Protein AF-0000000084339276 (afdb_homodimer)

Secondary structure (DSSP, 8-state):
-HHHHHHHHHHHHHHHHHHHHHHHIIIIIHHHHTTS-HHHHHHHHHHHHHHTTSHHHHHHHHHHHHHHHHHHHH-TT-HHHHHHHHIIIIIIIHHIIIIIHHHHHHHHH--S-HHHHHHHHHHHHHHHHHHHHHHHHHHHHHHHHH-/-HHHHHHHHHHHHHHHHHHHHHHHIIIIIHHHHTTS-HHHHHHHHHHHHHHTTSHHHHHHHHHHHHHHHHHHHH-TT-HHHHHHHHIIIIIIIHHIIIIIHHHHHHHHH--S-HHHHHHHHHHHHHHHHHHHHHHHHHHHHHHHHH-

Radius of gyration: 19.2 Å; Cα contacts (8 Å, |Δi|>4): 483; chains: 2; bounding box: 38×55×39 Å

Organism: Pseudonocardia thermophila (NCBI:txid1848)

Nearest PDB structures (foldseek):
  3sxy-assembly1_B  TM=2.897E-01  e=6.601E+00  Thermotoga maritima
  3sxz-assembly1_B  TM=2.690E-01  e=8.431E+00  Thermotoga maritima
  3sxy-assembly1_B  TM=2.896E-01  e=6.601E+00  Thermotoga maritima
  3sxz-assembly1_B  TM=2.690E-01  e=8.431E+00  Thermotoga maritima

Structure (mmCIF, N/CA/C/O backbone):
data_AF-0000000084339276-model_v1
#
loop_
_entity.id
_entity.type
_entity.pdbx_description
1 polymer 'Uncharacterized membrane protein'
#
loop_
_atom_site.group_PDB
_atom_site.id
_atom_site.type_symbol
_atom_site.label_atom_id
_atom_site.label_alt_id
_atom_site.label_comp_id
_atom_site.label_asym_id
_atom_site.label_entity_id
_atom_site.label_seq_id
_atom_site.pdbx_PDB_ins_code
_atom_site.Cartn_x
_atom_site.Cartn_y
_atom_site.Cartn_z
_atom_site.occupancy
_atom_site.B_iso_or_equiv
_atom_site.auth_seq_id
_atom_site.auth_comp_id
_atom_site.auth_asym_id
_atom_site.auth_atom_id
_atom_site.pdbx_PDB_model_num
ATOM 1 N N . MET A 1 1 ? -11.719 -23.922 -14.695 1 72.19 1 MET A N 1
ATOM 2 C CA . MET A 1 1 ? -10.375 -23.938 -14.125 1 72.19 1 MET A CA 1
ATOM 3 C C . MET A 1 1 ? -9.531 -22.812 -14.703 1 72.19 1 MET A C 1
ATOM 5 O O . MET A 1 1 ? -9.016 -21.969 -13.961 1 72.19 1 MET A O 1
ATOM 9 N N . VAL A 1 2 ? -9.609 -22.641 -15.977 1 82.38 2 VAL A N 1
ATOM 10 C CA . VAL A 1 2 ? -8.75 -21.672 -16.625 1 82.38 2 VAL A CA 1
ATOM 11 C C . VAL A 1 2 ? -9.234 -20.266 -16.312 1 82.38 2 VAL A C 1
ATOM 13 O O . VAL A 1 2 ? -8.445 -19.375 -15.977 1 82.38 2 VAL A O 1
ATOM 16 N N . LEU A 1 3 ? -10.555 -20.094 -16.328 1 89.38 3 LEU A N 1
ATOM 17 C CA . LEU A 1 3 ? -11.125 -18.781 -16.078 1 89.38 3 LEU A CA 1
ATOM 18 C C . LEU A 1 3 ? -10.883 -18.359 -14.633 1 89.38 3 LEU A C 1
ATOM 20 O O . LEU A 1 3 ? -10.57 -17.188 -14.367 1 89.38 3 LEU A O 1
ATOM 24 N N . ALA A 1 4 ? -10.945 -19.25 -13.805 1 89.75 4 ALA A N 1
ATOM 25 C CA . ALA A 1 4 ? -10.703 -18.953 -12.398 1 89.75 4 ALA A CA 1
ATOM 26 C C . ALA A 1 4 ? -9.266 -18.484 -12.172 1 89.75 4 ALA A C 1
ATOM 28 O O . ALA A 1 4 ? -9.016 -17.578 -11.383 1 89.75 4 ALA A O 1
ATOM 29 N N . SER A 1 5 ? -8.438 -19.125 -12.883 1 89.12 5 SER A N 1
ATOM 30 C CA . SER A 1 5 ? -7.035 -18.75 -12.766 1 89.12 5 SER A CA 1
ATOM 31 C C . SER A 1 5 ? -6.789 -17.344 -13.312 1 89.12 5 SER A C 1
ATOM 33 O O . SER A 1 5 ? -6.023 -16.562 -12.734 1 89.12 5 SER A O 1
ATOM 35 N N . LEU A 1 6 ? -7.477 -17.016 -14.367 1 94.12 6 LEU A N 1
ATOM 36 C CA . LEU A 1 6 ? -7.352 -15.695 -14.977 1 94.12 6 LEU A CA 1
ATOM 37 C C . LEU A 1 6 ? -7.879 -14.609 -14.047 1 94.12 6 LEU A C 1
ATOM 39 O O . LEU A 1 6 ? -7.324 -13.508 -13.984 1 94.12 6 LEU A O 1
ATOM 43 N N . LEU A 1 7 ? -8.883 -14.953 -13.352 1 97.69 7 LEU A N 1
ATOM 44 C CA . LEU A 1 7 ? -9.477 -13.992 -12.422 1 97.69 7 LEU A CA 1
ATOM 45 C C . LEU A 1 7 ? -8.688 -13.93 -11.125 1 97.69 7 LEU A C 1
ATOM 47 O O . LEU A 1 7 ? -8.648 -12.891 -10.461 1 97.69 7 LEU A O 1
ATOM 51 N N . ALA A 1 8 ? -8.008 -15.055 -10.805 1 98.19 8 ALA A N 1
ATOM 52 C CA . ALA A 1 8 ? -7.285 -15.133 -9.539 1 98.19 8 ALA A CA 1
ATOM 53 C C . ALA A 1 8 ? -6.07 -14.211 -9.547 1 98.19 8 ALA A C 1
ATOM 55 O O . ALA A 1 8 ? -5.676 -13.688 -8.5 1 98.19 8 ALA A O 1
ATOM 56 N N . LEU A 1 9 ? -5.551 -14 -10.711 1 98.44 9 LEU A N 1
ATOM 57 C CA . LEU A 1 9 ? -4.363 -13.164 -10.805 1 98.44 9 LEU A CA 1
ATOM 58 C C . LEU A 1 9 ? -4.672 -11.734 -10.375 1 98.44 9 LEU A C 1
ATOM 60 O O . LEU A 1 9 ? -4.074 -11.219 -9.43 1 98.44 9 LEU A O 1
ATOM 64 N N . PRO A 1 10 ? -5.668 -11.031 -10.961 1 98.69 10 PRO A N 1
ATOM 65 C CA . PRO A 1 10 ? -5.949 -9.672 -10.492 1 98.69 10 PRO A CA 1
ATOM 66 C C . PRO A 1 10 ? -6.52 -9.641 -9.078 1 98.69 10 PRO A C 1
ATOM 68 O O . PRO A 1 10 ? -6.301 -8.68 -8.344 1 98.69 10 PRO A O 1
ATOM 71 N N . ALA A 1 11 ? -7.195 -10.656 -8.656 1 98.88 11 ALA A N 1
ATOM 72 C CA . ALA A 1 11 ? -7.672 -10.727 -7.277 1 98.88 11 ALA A CA 1
ATOM 73 C C . ALA A 1 11 ? -6.508 -10.789 -6.297 1 98.88 11 ALA A C 1
ATOM 75 O O . ALA A 1 11 ? -6.531 -10.133 -5.25 1 98.88 11 ALA A O 1
ATOM 76 N N . ALA A 1 12 ? -5.5 -11.602 -6.633 1 98.88 12 ALA A N 1
ATOM 77 C CA . ALA A 1 12 ? -4.316 -11.75 -5.793 1 98.88 12 ALA A CA 1
ATOM 78 C C . ALA A 1 12 ? -3.529 -10.445 -5.715 1 98.88 12 ALA A C 1
ATOM 80 O O . ALA A 1 12 ? -3.26 -9.945 -4.621 1 98.88 12 ALA A O 1
ATOM 81 N N . VAL A 1 13 ? -3.252 -9.867 -6.855 1 98.88 13 VAL A N 1
ATOM 82 C CA . VAL A 1 13 ? -2.438 -8.656 -6.918 1 98.88 13 VAL A CA 1
ATOM 83 C C . VAL A 1 13 ? -3.199 -7.488 -6.297 1 98.88 13 VAL A C 1
ATOM 85 O O . VAL A 1 13 ? -2.646 -6.738 -5.492 1 98.88 13 VAL A O 1
ATOM 88 N N . GLY A 1 14 ? -4.445 -7.402 -6.66 1 98.88 14 GLY A N 1
ATOM 89 C CA . GLY A 1 14 ? -5.262 -6.336 -6.102 1 98.88 14 GLY A CA 1
ATOM 90 C C . GLY A 1 14 ? -5.383 -6.41 -4.59 1 98.88 14 GLY A C 1
ATOM 91 O O . GLY A 1 14 ? -5.285 -5.387 -3.904 1 98.88 14 GLY A O 1
ATOM 92 N N . SER A 1 15 ? -5.602 -7.609 -4.07 1 98.94 15 SER A N 1
ATOM 93 C CA . SER A 1 15 ? -5.723 -7.777 -2.625 1 98.94 15 SER A CA 1
ATOM 94 C C . SER A 1 15 ? -4.441 -7.359 -1.913 1 98.94 15 SER A C 1
ATOM 96 O O . SER A 1 15 ? -4.488 -6.707 -0.867 1 98.94 15 SER A O 1
ATOM 98 N N . ALA A 1 16 ? -3.309 -7.734 -2.432 1 98.94 16 ALA A N 1
ATOM 99 C CA . ALA A 1 16 ? -2.031 -7.387 -1.815 1 98.94 16 ALA A CA 1
ATOM 100 C C . ALA A 1 16 ? -1.761 -5.891 -1.922 1 98.94 16 ALA A C 1
ATOM 102 O O . ALA A 1 16 ? -1.22 -5.285 -0.995 1 98.94 16 ALA A O 1
ATOM 103 N N . VAL A 1 17 ? -2.117 -5.289 -3.062 1 98.88 17 VAL A N 1
ATOM 104 C CA . VAL A 1 17 ? -1.97 -3.85 -3.242 1 98.88 17 VAL A CA 1
ATOM 105 C C . VAL A 1 17 ? -2.805 -3.109 -2.201 1 98.88 17 VAL A C 1
ATOM 107 O O . VAL A 1 17 ? -2.303 -2.221 -1.51 1 98.88 17 VAL A O 1
ATOM 110 N N . VAL A 1 18 ? -4.031 -3.508 -2.045 1 98.88 18 VAL A N 1
ATOM 111 C CA . VAL A 1 18 ? -4.91 -2.9 -1.05 1 98.88 18 VAL A CA 1
ATOM 112 C C . VAL A 1 18 ? -4.336 -3.121 0.349 1 98.88 18 VAL A C 1
ATOM 114 O O . VAL A 1 18 ? -4.355 -2.213 1.185 1 98.88 18 VAL A O 1
ATOM 117 N N . GLY A 1 19 ? -3.855 -4.316 0.561 1 98.88 19 GLY A N 1
ATOM 118 C CA . GLY A 1 19 ? -3.193 -4.594 1.826 1 98.88 19 GLY A CA 1
ATOM 119 C C . GLY A 1 19 ? -2.033 -3.66 2.111 1 98.88 19 GLY A C 1
ATOM 120 O O . GLY A 1 19 ? -1.843 -3.23 3.25 1 98.88 19 GLY A O 1
ATOM 121 N N . GLY A 1 20 ? -1.249 -3.371 1.119 1 98.75 20 GLY A N 1
ATOM 122 C CA . GLY A 1 20 ? -0.147 -2.434 1.26 1 98.75 20 GLY A CA 1
ATOM 123 C C . GLY A 1 20 ? -0.6 -1.028 1.611 1 98.75 20 GLY A C 1
ATOM 124 O O . GLY A 1 20 ? 0.03 -0.354 2.428 1 98.75 20 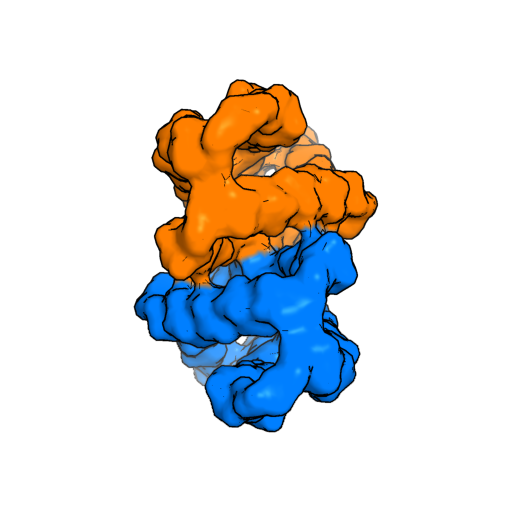GLY A O 1
ATOM 125 N N . VAL A 1 21 ? -1.639 -0.619 0.941 1 98.62 21 VAL A N 1
ATOM 126 C CA . VAL A 1 21 ? -2.207 0.691 1.242 1 98.62 21 VAL A CA 1
ATOM 127 C C . VAL A 1 21 ? -2.572 0.768 2.723 1 98.62 21 VAL A C 1
ATOM 129 O O . VAL A 1 21 ? -2.203 1.724 3.41 1 98.62 21 VAL A O 1
ATOM 132 N N . PHE A 1 22 ? -3.248 -0.244 3.232 1 98.81 22 PHE A N 1
ATOM 133 C CA . PHE A 1 22 ? -3.691 -0.216 4.621 1 98.81 22 PHE A CA 1
ATOM 134 C C . PHE A 1 22 ? -2.516 -0.418 5.57 1 98.81 22 PHE A C 1
ATOM 136 O O . PHE A 1 22 ? -2.486 0.151 6.664 1 98.81 22 PHE A O 1
ATOM 143 N N . LEU A 1 23 ? -1.576 -1.162 5.156 1 98.5 23 LEU A N 1
ATOM 144 C CA . LEU A 1 23 ? -0.411 -1.414 6 1 98.5 23 LEU A CA 1
ATOM 145 C C . LEU A 1 23 ? 0.356 -0.124 6.266 1 98.5 23 LEU A C 1
ATOM 147 O O . LEU A 1 23 ? 0.793 0.122 7.391 1 98.5 23 LEU A O 1
ATOM 151 N N . VAL A 1 24 ? 0.514 0.687 5.234 1 98.44 24 VAL A N 1
ATOM 152 C CA . VAL A 1 24 ? 1.325 1.884 5.426 1 98.44 24 VAL A CA 1
ATOM 153 C C . VAL A 1 24 ? 0.59 2.867 6.332 1 98.44 24 VAL A C 1
ATOM 155 O O . VAL A 1 24 ? 1.219 3.615 7.086 1 98.44 24 VAL A O 1
ATOM 158 N N . PHE A 1 25 ? -0.752 2.877 6.301 1 98.62 25 PHE A N 1
ATOM 159 C CA . PHE A 1 25 ? -1.483 3.684 7.27 1 98.62 25 PHE A CA 1
ATOM 160 C C . PHE A 1 25 ? -1.212 3.203 8.688 1 98.62 25 PHE A C 1
ATOM 162 O O . PHE A 1 25 ? -0.948 4.012 9.586 1 98.62 25 PHE A O 1
ATOM 169 N N . SER A 1 26 ? -1.213 1.94 8.906 1 98 26 SER A N 1
ATOM 170 C CA . SER A 1 26 ? -1.047 1.371 10.242 1 98 26 SER A CA 1
ATOM 171 C C . SER A 1 26 ? 0.375 1.57 10.758 1 98 26 SER A C 1
ATOM 173 O O . SER A 1 26 ? 0.583 1.823 11.945 1 98 26 SER A O 1
ATOM 175 N N . THR A 1 27 ? 1.334 1.488 9.844 1 96.81 27 THR A N 1
ATOM 176 C CA . THR A 1 27 ? 2.709 1.4 10.32 1 96.81 27 THR A CA 1
ATOM 177 C C . THR A 1 27 ? 3.396 2.762 10.242 1 96.81 27 THR A C 1
ATOM 179 O O . THR A 1 27 ? 4.379 3.008 10.953 1 96.81 27 THR A O 1
ATOM 182 N N . THR A 1 28 ? 2.879 3.635 9.375 1 98.31 28 THR A N 1
ATOM 183 C CA . THR A 1 28 ? 3.668 4.832 9.102 1 98.31 28 THR A CA 1
ATOM 184 C C . THR A 1 28 ? 2.809 6.086 9.227 1 98.31 28 THR A C 1
ATOM 186 O O . THR A 1 28 ? 3.1 6.965 10.047 1 98.31 28 THR A O 1
ATOM 189 N N . ILE A 1 29 ? 1.68 6.164 8.461 1 98.62 29 ILE A N 1
ATOM 190 C CA . ILE A 1 29 ? 0.926 7.406 8.32 1 98.62 29 ILE A CA 1
ATOM 191 C C . ILE A 1 29 ? 0.349 7.816 9.672 1 98.62 29 ILE A C 1
ATOM 193 O O . ILE A 1 29 ? 0.523 8.953 10.109 1 98.62 29 ILE A O 1
ATOM 197 N N . MET A 1 30 ? -0.292 6.867 10.375 1 98.5 30 MET A N 1
ATOM 198 C CA . MET A 1 30 ? -0.924 7.199 11.641 1 98.5 30 MET A CA 1
ATOM 199 C C . MET A 1 30 ? 0.122 7.559 12.695 1 98.5 30 MET A C 1
ATOM 201 O O . MET A 1 30 ? -0.082 8.477 13.492 1 98.5 30 MET A O 1
ATOM 205 N N . ALA A 1 31 ? 1.219 6.805 12.688 1 97.88 31 ALA A N 1
ATOM 206 C CA . ALA A 1 31 ? 2.297 7.109 13.625 1 97.88 31 ALA A CA 1
ATOM 207 C C . ALA A 1 31 ? 2.902 8.484 13.344 1 97.88 31 ALA A C 1
ATOM 209 O O . ALA A 1 31 ? 3.246 9.219 14.266 1 97.88 31 ALA A O 1
ATOM 210 N N . ALA A 1 32 ? 3.064 8.844 12.07 1 98.38 32 ALA A N 1
ATOM 211 C CA . ALA A 1 32 ? 3.604 10.141 11.695 1 98.38 32 ALA A CA 1
ATOM 212 C C . ALA A 1 32 ? 2.652 11.266 12.086 1 98.38 32 ALA A C 1
ATOM 214 O O . ALA A 1 32 ? 3.086 12.312 12.586 1 98.38 32 ALA A O 1
ATOM 215 N N . LEU A 1 33 ? 1.36 11.07 11.898 1 98.44 33 LEU A N 1
ATOM 216 C CA . LEU A 1 33 ? 0.375 12.086 12.258 1 98.44 33 LEU A CA 1
ATOM 217 C C . LEU A 1 33 ? 0.296 12.258 13.766 1 98.44 33 LEU A C 1
ATOM 219 O O . LEU A 1 33 ? 0.06 13.367 14.258 1 98.44 33 LEU A O 1
ATOM 223 N N . ASP A 1 34 ? 0.579 11.188 14.516 1 97.38 34 ASP A N 1
ATOM 224 C CA . ASP A 1 34 ? 0.59 11.242 15.969 1 97.38 34 ASP A CA 1
ATOM 225 C C . ASP A 1 34 ? 1.701 12.164 16.484 1 97.38 34 ASP A C 1
ATOM 227 O O . ASP A 1 34 ? 1.68 12.594 17.641 1 97.38 34 ASP A O 1
ATOM 231 N N . ARG A 1 35 ? 2.627 12.43 15.641 1 97.5 35 ARG A N 1
ATOM 232 C CA . ARG A 1 35 ? 3.771 13.242 16.047 1 97.5 35 ARG A CA 1
ATOM 233 C C . ARG A 1 35 ? 3.578 14.695 15.641 1 97.5 35 ARG A C 1
ATOM 235 O O . ARG A 1 35 ? 4.473 15.523 15.828 1 97.5 35 ARG A O 1
ATOM 242 N N . GLN A 1 36 ? 2.418 14.945 15.07 1 97.81 36 GLN A N 1
ATOM 243 C CA . GLN A 1 36 ? 2.012 16.312 14.75 1 97.81 36 GLN A CA 1
ATOM 244 C C . GLN A 1 36 ? 1.058 16.859 15.812 1 97.81 36 GLN A C 1
ATOM 246 O O . GLN A 1 36 ? 0.429 16.094 16.547 1 97.81 36 GLN A O 1
ATOM 251 N N . PRO A 1 37 ? 1.007 18.234 15.938 1 97.12 37 PRO A N 1
ATOM 252 C CA . PRO A 1 37 ? -0.121 18.75 16.719 1 97.12 37 PRO A CA 1
ATOM 253 C C . PRO A 1 37 ? -1.463 18.188 16.266 1 97.12 37 PRO A C 1
ATOM 255 O O . PRO A 1 37 ? -1.692 18.016 15.062 1 97.12 37 PRO A O 1
ATOM 258 N N . ALA A 1 38 ? -2.322 17.922 17.203 1 97 38 ALA A N 1
ATOM 259 C CA . ALA A 1 38 ? -3.566 17.203 16.938 1 97 38 ALA A CA 1
ATOM 260 C C . ALA A 1 38 ? -4.395 17.922 15.875 1 97 38 ALA A C 1
ATOM 262 O O . ALA A 1 38 ? -5.016 17.281 15.031 1 97 38 ALA A O 1
ATOM 263 N N . GLU A 1 39 ? -4.391 19.203 15.961 1 96.12 39 GLU A N 1
ATOM 264 C CA . GLU A 1 39 ? -5.152 19.984 14.992 1 96.12 39 GLU A CA 1
ATOM 265 C C . GLU A 1 39 ? -4.641 19.766 13.57 1 96.12 39 GLU A C 1
ATOM 267 O O . GLU A 1 39 ? -5.43 19.703 12.625 1 96.12 39 GLU A O 1
ATOM 272 N N . HIS A 1 40 ? -3.381 19.609 13.469 1 96.5 40 HIS A N 1
ATOM 273 C CA . HIS A 1 40 ? -2.77 19.391 12.164 1 96.5 40 HIS A CA 1
ATOM 274 C C . HIS A 1 40 ? -3.008 17.953 11.688 1 96.5 40 HIS A C 1
ATOM 276 O O . HIS A 1 40 ? -3.299 17.734 10.508 1 96.5 40 HIS A O 1
ATOM 282 N N . ALA A 1 41 ? -2.904 17.062 12.609 1 98.06 41 ALA A N 1
ATOM 283 C CA . ALA A 1 41 ? -3.176 15.664 12.281 1 98.06 41 ALA A CA 1
ATOM 284 C C . ALA A 1 41 ? -4.594 15.492 11.742 1 98.06 41 ALA A C 1
ATOM 286 O O . ALA A 1 41 ? -4.805 14.812 10.734 1 98.06 41 ALA A O 1
ATOM 287 N N . VAL A 1 42 ? -5.512 16.109 12.398 1 98.06 42 VAL A N 1
ATOM 288 C CA . VAL A 1 42 ? -6.914 16.031 12.008 1 98.06 42 VAL A CA 1
ATOM 289 C C . VAL A 1 42 ? -7.105 16.656 10.633 1 98.06 42 VAL A C 1
ATOM 291 O O . VAL A 1 42 ? -7.789 16.094 9.773 1 98.06 42 VAL A O 1
ATOM 294 N N . ALA A 1 43 ? -6.48 17.781 10.406 1 97.38 43 ALA A N 1
ATOM 295 C CA . ALA A 1 43 ? -6.621 18.469 9.125 1 97.38 43 ALA A CA 1
ATOM 296 C C . ALA A 1 43 ? -6.086 17.625 7.98 1 97.38 43 ALA A C 1
ATOM 298 O O . ALA A 1 43 ? -6.73 17.5 6.938 1 97.38 43 ALA A O 1
ATOM 299 N N . VAL A 1 44 ? -4.957 17.047 8.188 1 98.19 44 VAL A N 1
ATOM 300 C CA . VAL A 1 44 ? -4.34 16.219 7.16 1 98.19 44 VAL A CA 1
ATOM 301 C C . VAL A 1 44 ? -5.191 14.969 6.922 1 98.19 44 VAL A C 1
ATOM 303 O O . VAL A 1 44 ? -5.469 14.602 5.777 1 98.19 44 VAL A O 1
ATOM 306 N N . MET A 1 45 ? -5.637 14.359 8.016 1 98.5 45 MET A N 1
ATOM 307 C CA . MET A 1 45 ? -6.41 13.133 7.879 1 98.5 45 MET A CA 1
ATOM 308 C C . MET A 1 45 ? -7.746 13.398 7.191 1 98.5 45 MET A C 1
ATOM 310 O O . MET A 1 45 ? -8.211 12.594 6.383 1 98.5 45 MET A O 1
ATOM 314 N N . ARG A 1 46 ? -8.391 14.5 7.492 1 98.31 46 ARG A N 1
ATOM 315 C CA . ARG A 1 46 ? -9.617 14.875 6.793 1 98.31 46 ARG A CA 1
ATOM 316 C C . ARG A 1 46 ? -9.375 15 5.293 1 98.31 46 ARG A C 1
ATOM 318 O O . ARG A 1 46 ? -10.18 14.531 4.484 1 98.31 46 ARG A O 1
ATOM 325 N N . THR A 1 47 ? -8.297 15.594 4.965 1 98.38 47 THR A N 1
ATOM 326 C CA . THR A 1 47 ? -7.953 15.766 3.557 1 98.38 47 THR A CA 1
ATOM 327 C C . THR A 1 47 ? -7.66 14.414 2.902 1 98.38 47 THR A C 1
ATOM 329 O O . THR A 1 47 ? -8.117 14.148 1.788 1 98.38 47 THR A O 1
ATOM 332 N N . ILE A 1 48 ? -6.895 13.562 3.58 1 98.56 48 ILE A N 1
ATOM 333 C CA . ILE A 1 48 ? -6.586 12.234 3.074 1 98.56 48 ILE A CA 1
ATOM 334 C C . ILE A 1 48 ? -7.883 11.469 2.811 1 98.56 48 ILE A C 1
ATOM 336 O O . ILE A 1 48 ? -8.039 10.844 1.76 1 98.56 48 ILE A O 1
ATOM 340 N N . ASN A 1 49 ? -8.82 11.555 3.758 1 98.12 49 ASN A N 1
ATOM 341 C CA . ASN A 1 49 ? -10.078 10.828 3.666 1 98.12 49 ASN A CA 1
ATOM 342 C C . ASN A 1 49 ? -10.906 11.281 2.467 1 98.12 49 ASN A C 1
ATOM 344 O O . ASN A 1 49 ? -11.664 10.5 1.896 1 98.12 49 ASN A O 1
ATOM 348 N N . ARG A 1 50 ? -10.727 12.453 2.043 1 96.62 50 ARG A N 1
ATOM 349 C CA . ARG A 1 50 ? -11.445 12.977 0.885 1 96.62 50 ARG A CA 1
ATOM 350 C C . ARG A 1 50 ? -10.742 12.602 -0.414 1 96.62 50 ARG A C 1
ATOM 352 O O . ARG A 1 50 ? -11.391 12.195 -1.383 1 96.62 50 ARG A O 1
ATOM 359 N N . VAL A 1 51 ? -9.477 12.664 -0.452 1 97.56 51 VAL A N 1
ATOM 360 C CA . VAL A 1 51 ? -8.688 12.461 -1.662 1 97.56 51 VAL A CA 1
ATOM 361 C C . VAL A 1 51 ? -8.688 10.977 -2.029 1 97.56 51 VAL A C 1
ATOM 363 O O . VAL A 1 51 ? -8.695 10.625 -3.211 1 97.56 51 VAL A O 1
ATOM 366 N N . ILE A 1 52 ? -8.711 10.156 -1.018 1 97.19 52 ILE A N 1
ATOM 367 C CA . ILE A 1 52 ? -8.539 8.727 -1.25 1 97.19 52 ILE A CA 1
ATOM 368 C C . ILE A 1 52 ? -9.758 8.164 -1.972 1 97.19 52 ILE A C 1
ATOM 370 O O . ILE A 1 52 ? -9.703 7.07 -2.537 1 97.19 52 ILE A O 1
ATOM 374 N N . LEU A 1 53 ? -10.906 8.867 -2.029 1 93.88 53 LEU A N 1
ATOM 375 C CA . LEU A 1 53 ? -12.125 8.43 -2.705 1 93.88 53 LEU A CA 1
ATOM 376 C C . LEU A 1 53 ? -12.023 8.664 -4.207 1 93.88 53 LEU A C 1
ATOM 378 O O . LEU A 1 53 ? -12.992 8.461 -4.941 1 93.88 53 LEU A O 1
ATOM 382 N N . ALA A 1 54 ? -10.867 8.922 -4.695 1 91.56 54 ALA A N 1
ATOM 383 C CA . ALA A 1 54 ? -10.617 9.078 -6.125 1 91.56 54 ALA A CA 1
ATOM 384 C C . ALA A 1 54 ? -10.68 7.73 -6.84 1 91.56 54 ALA A C 1
ATOM 386 O O . ALA A 1 54 ? -10.602 6.676 -6.203 1 91.56 54 ALA A O 1
ATOM 387 N N . PRO A 1 55 ? -10.859 7.695 -8.078 1 92.31 55 PRO A N 1
ATOM 388 C CA . PRO A 1 55 ? -11.195 6.496 -8.852 1 92.31 55 PRO A CA 1
ATOM 389 C C . PRO A 1 55 ? -10.117 5.422 -8.773 1 92.31 55 PRO A C 1
ATOM 391 O O . PRO A 1 55 ? -10.422 4.227 -8.836 1 92.31 55 PRO A O 1
ATOM 394 N N . VAL A 1 56 ? -8.852 5.855 -8.648 1 90.94 56 VAL A N 1
ATOM 395 C CA . VAL A 1 56 ? -7.789 4.855 -8.688 1 90.94 56 VAL A CA 1
ATOM 396 C C . VAL A 1 56 ? -7.922 3.916 -7.492 1 90.94 56 VAL A C 1
ATOM 398 O O . VAL A 1 56 ? -8.047 2.701 -7.66 1 90.94 56 VAL A O 1
ATOM 401 N N . PHE A 1 57 ? -7.992 4.5 -6.348 1 92.44 57 PHE A N 1
ATOM 402 C CA . PHE A 1 57 ? -8.102 3.652 -5.168 1 92.44 57 PHE A CA 1
ATOM 403 C C . PHE A 1 57 ? -9.453 2.936 -5.141 1 92.44 57 PHE A C 1
ATOM 405 O O . PHE A 1 57 ? -9.516 1.731 -4.883 1 92.44 57 PHE A O 1
ATOM 412 N N . LEU A 1 58 ? -10.5 3.691 -5.375 1 94.62 58 LEU A N 1
ATOM 413 C CA . LEU A 1 58 ? -11.836 3.1 -5.34 1 94.62 58 LEU A CA 1
ATOM 414 C C . LEU A 1 58 ? -11.953 1.962 -6.352 1 94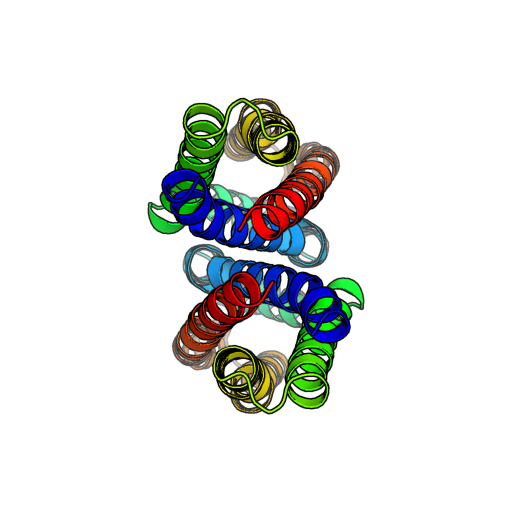.62 58 LEU A C 1
ATOM 416 O O . LEU A 1 58 ? -12.578 0.936 -6.066 1 94.62 58 LEU A O 1
ATOM 420 N N . GLY A 1 59 ? -11.359 2.102 -7.496 1 97.31 59 GLY A N 1
ATOM 421 C CA . GLY A 1 59 ? -11.359 1.059 -8.508 1 97.31 59 GLY A CA 1
ATOM 422 C C . GLY A 1 59 ? -10.625 -0.197 -8.07 1 97.31 59 GLY A C 1
ATOM 423 O O . GLY A 1 59 ? -11.133 -1.308 -8.234 1 97.31 59 GLY A O 1
ATOM 424 N N . VAL A 1 60 ? -9.438 -0.003 -7.559 1 97.69 60 VAL A N 1
ATOM 425 C CA . VAL A 1 60 ? -8.656 -1.15 -7.102 1 97.69 60 VAL A CA 1
ATOM 426 C C . VAL A 1 60 ? -9.375 -1.831 -5.938 1 97.69 60 VAL A C 1
ATOM 428 O O . VAL A 1 60 ? -9.484 -3.059 -5.898 1 97.69 60 VAL A O 1
ATOM 431 N N . PHE A 1 61 ? -9.914 -1.005 -5.051 1 98.56 61 PHE A N 1
ATOM 432 C CA . PHE A 1 61 ? -10.555 -1.493 -3.836 1 98.56 61 PHE A CA 1
ATOM 433 C C . PHE A 1 61 ? -11.828 -2.26 -4.168 1 98.56 61 PHE A C 1
ATOM 435 O O . PHE A 1 61 ? -11.977 -3.422 -3.787 1 98.56 61 PHE A O 1
ATOM 442 N N . LEU A 1 62 ? -12.711 -1.657 -4.887 1 98.31 62 LEU A N 1
ATOM 443 C CA . LEU A 1 62 ? -13.992 -2.268 -5.246 1 98.31 62 LEU A CA 1
ATOM 444 C C . LEU A 1 62 ? -13.797 -3.342 -6.312 1 98.31 62 LEU A C 1
ATOM 446 O O . LEU A 1 62 ? -14.469 -4.379 -6.281 1 98.31 62 LEU A O 1
ATOM 450 N N . GLY A 1 63 ? -12.938 -3.025 -7.273 1 98.38 63 GLY A N 1
ATOM 451 C CA . GLY A 1 63 ? -12.656 -4.008 -8.312 1 98.38 63 GLY A CA 1
ATOM 452 C C . GLY A 1 63 ? -12.148 -5.328 -7.758 1 98.38 63 GLY A C 1
ATOM 453 O O . GLY A 1 63 ? -12.57 -6.398 -8.203 1 98.38 63 GLY A O 1
ATOM 454 N N . THR A 1 64 ? -11.266 -5.258 -6.828 1 98.69 64 THR A N 1
ATOM 455 C CA . THR A 1 64 ? -10.711 -6.457 -6.215 1 98.69 64 THR A CA 1
ATOM 456 C C . THR A 1 64 ? -11.805 -7.258 -5.512 1 98.69 64 THR A C 1
ATOM 458 O O . THR A 1 64 ? -11.828 -8.492 -5.586 1 98.69 64 THR A O 1
ATOM 461 N N . ALA A 1 65 ? -12.711 -6.551 -4.801 1 98.56 65 ALA A N 1
ATOM 462 C CA . ALA A 1 65 ? -13.828 -7.223 -4.148 1 98.56 65 ALA A CA 1
ATOM 463 C C . ALA A 1 65 ? -14.68 -7.98 -5.164 1 98.56 65 ALA A C 1
ATOM 465 O O . ALA A 1 65 ? -14.992 -9.156 -4.965 1 98.56 65 ALA A O 1
ATOM 466 N N . LEU A 1 66 ? -15.008 -7.34 -6.219 1 98.62 66 LEU A N 1
ATOM 467 C CA . LEU A 1 66 ? -15.867 -7.922 -7.238 1 98.62 66 LEU A CA 1
ATOM 468 C C . LEU A 1 66 ? -15.188 -9.102 -7.918 1 98.62 66 LEU A C 1
ATOM 470 O O . LEU A 1 66 ? -15.805 -10.148 -8.125 1 98.62 66 LEU A O 1
ATOM 474 N N . ILE A 1 67 ? -13.961 -8.938 -8.258 1 98.75 67 ILE A N 1
ATOM 475 C CA . ILE A 1 67 ? -13.219 -10 -8.93 1 98.75 67 ILE A CA 1
ATOM 476 C C . ILE A 1 67 ? -13.047 -11.188 -7.988 1 98.75 67 ILE A C 1
ATOM 478 O O . ILE A 1 67 ? -13.125 -12.344 -8.414 1 98.75 67 ILE A O 1
ATOM 482 N N . GLY A 1 68 ? -12.773 -10.914 -6.719 1 98.44 68 GLY A N 1
ATOM 483 C CA . GLY A 1 68 ? -12.68 -11.992 -5.75 1 98.44 68 GLY A CA 1
ATOM 484 C C . GLY A 1 68 ? -13.93 -12.852 -5.688 1 98.44 68 GLY A C 1
ATOM 485 O O . GLY A 1 68 ? -13.852 -14.078 -5.637 1 98.44 68 GLY A O 1
ATOM 486 N N . VAL A 1 69 ? -15.055 -12.211 -5.68 1 98.38 69 VAL A N 1
ATOM 487 C CA . VAL A 1 69 ? -16.328 -12.938 -5.672 1 98.38 69 VAL A CA 1
ATOM 488 C C . VAL A 1 69 ? -16.484 -13.711 -6.977 1 98.38 69 VAL A C 1
ATOM 490 O O . VAL A 1 69 ? -16.969 -14.844 -6.977 1 98.38 69 VAL A O 1
ATOM 493 N N . ALA A 1 70 ? -16.078 -13.102 -8.117 1 98.5 70 ALA A N 1
ATOM 494 C CA . ALA A 1 70 ? -16.172 -13.766 -9.414 1 98.5 70 ALA A CA 1
ATOM 495 C C . ALA A 1 70 ? -15.32 -15.031 -9.438 1 98.5 70 ALA A C 1
ATOM 497 O O . ALA A 1 70 ? -15.68 -16.016 -10.086 1 98.5 70 ALA A O 1
ATOM 498 N N . VAL A 1 71 ? -14.18 -15.055 -8.719 1 98.31 71 VAL A N 1
ATOM 499 C CA . VAL A 1 71 ? -13.344 -16.25 -8.633 1 98.31 71 VAL A CA 1
ATOM 500 C C . VAL A 1 71 ? -14.141 -17.391 -8.016 1 98.31 71 VAL A C 1
ATOM 502 O O . VAL A 1 71 ? -14.055 -18.531 -8.484 1 98.31 71 VAL A O 1
ATOM 505 N N . VAL A 1 72 ? -14.914 -17.109 -7.004 1 97.81 72 VAL A N 1
ATOM 506 C CA . VAL A 1 72 ? -15.719 -18.125 -6.336 1 97.81 72 VAL A CA 1
ATOM 507 C C . VAL A 1 72 ? -16.766 -18.672 -7.301 1 97.81 72 VAL A C 1
ATOM 509 O O . VAL A 1 72 ? -16.984 -19.891 -7.363 1 97.81 72 VAL A O 1
ATOM 512 N N . VAL A 1 73 ? -17.359 -17.797 -8.094 1 97.69 73 VAL A N 1
ATOM 513 C CA . VAL A 1 73 ? -18.422 -18.188 -9.023 1 97.69 73 VAL A CA 1
ATOM 514 C C . VAL A 1 73 ? -17.844 -19.109 -10.094 1 97.69 73 VAL A C 1
ATOM 516 O O . VAL A 1 73 ? -18.5 -20.062 -10.508 1 97.69 73 VAL A O 1
ATOM 519 N N . THR A 1 74 ? -16.672 -18.844 -10.508 1 96.62 74 THR A N 1
ATOM 520 C CA . THR A 1 74 ? -16.078 -19.609 -11.602 1 96.62 74 THR A CA 1
ATOM 521 C C . THR A 1 74 ? -15.406 -20.875 -11.07 1 96.62 74 THR A C 1
ATOM 523 O O . THR A 1 74 ? -15.094 -21.781 -11.844 1 96.62 74 THR A O 1
ATOM 526 N N . ALA A 1 75 ? -15.164 -20.922 -9.781 1 95.25 75 ALA A N 1
ATOM 527 C CA . ALA A 1 75 ? -14.539 -22.094 -9.172 1 95.25 75 ALA A CA 1
ATOM 528 C C . ALA A 1 75 ? -15.117 -22.359 -7.785 1 95.25 75 ALA A C 1
ATOM 530 O O . ALA A 1 75 ? -14.391 -22.375 -6.793 1 95.25 75 ALA A O 1
ATOM 531 N N . PRO A 1 76 ? -16.391 -22.672 -7.738 1 94.44 76 PRO A N 1
ATOM 532 C CA . PRO A 1 76 ? -17.078 -22.828 -6.453 1 94.44 76 PRO A CA 1
ATOM 533 C C . PRO A 1 76 ? -16.547 -24 -5.633 1 94.44 76 PRO A C 1
ATOM 535 O O . PRO A 1 76 ? -16.734 -24.031 -4.414 1 94.44 76 PRO A O 1
ATOM 538 N N . GLY A 1 77 ? -15.852 -24.891 -6.203 1 96.06 77 GLY A N 1
ATOM 539 C CA . GLY A 1 77 ? -15.336 -26.047 -5.484 1 96.06 77 GLY A CA 1
ATOM 540 C C . GLY A 1 77 ? -13.953 -25.828 -4.906 1 96.06 77 GLY A C 1
ATOM 541 O O . GLY A 1 77 ? -13.406 -26.703 -4.238 1 96.06 77 GLY A O 1
ATOM 542 N N . GLN A 1 78 ? -13.383 -24.703 -5.09 1 96.44 78 GLN A N 1
ATOM 543 C CA . GLN A 1 78 ? -12.023 -24.422 -4.641 1 96.44 78 GLN A CA 1
ATOM 544 C C . GLN A 1 78 ? -12.023 -23.688 -3.299 1 96.44 78 GLN A C 1
ATOM 546 O O . GLN A 1 78 ? -12.383 -22.516 -3.221 1 96.44 78 GLN A O 1
ATOM 551 N N . PRO A 1 79 ? -11.594 -24.344 -2.273 1 97.5 79 PRO A N 1
ATOM 552 C CA . PRO A 1 79 ? -11.594 -23.734 -0.945 1 97.5 79 PRO A CA 1
ATOM 553 C C . PRO A 1 79 ? -10.789 -22.438 -0.893 1 97.5 79 PRO A C 1
ATOM 555 O O . PRO A 1 79 ? -11.148 -21.516 -0.159 1 97.5 79 PRO A O 1
ATOM 558 N N . LEU A 1 80 ? -9.742 -22.391 -1.629 1 97.94 80 LEU A N 1
ATOM 559 C CA . LEU A 1 80 ? -8.906 -21.188 -1.637 1 97.94 80 LEU A CA 1
ATOM 560 C C . LEU A 1 80 ? -9.672 -20 -2.219 1 97.94 80 LEU A C 1
ATOM 562 O O . LEU A 1 80 ? -9.461 -18.859 -1.802 1 97.94 80 LEU A O 1
ATOM 566 N N . ALA A 1 81 ? -10.484 -20.25 -3.217 1 98.19 81 ALA A N 1
ATOM 567 C CA . ALA A 1 81 ? -11.328 -19.188 -3.764 1 98.19 81 ALA A CA 1
ATOM 568 C C . ALA A 1 81 ? -12.234 -18.594 -2.689 1 98.19 81 ALA A C 1
ATOM 570 O O . ALA A 1 81 ? -12.344 -17.375 -2.559 1 98.19 81 ALA A O 1
ATOM 571 N N . TRP A 1 82 ? -12.836 -19.438 -1.921 1 98.44 82 TRP A N 1
ATOM 572 C CA . TRP A 1 82 ? -13.75 -19.016 -0.863 1 98.44 82 TRP A CA 1
ATOM 573 C C . TRP A 1 82 ? -12.992 -18.297 0.247 1 98.44 82 TRP A C 1
ATOM 575 O O . TRP A 1 82 ? -13.461 -17.281 0.76 1 98.44 82 TRP A O 1
ATOM 585 N N . ALA A 1 83 ? -11.867 -18.812 0.627 1 98.75 83 ALA A N 1
ATOM 586 C CA . ALA A 1 83 ? -11.062 -18.172 1.669 1 98.75 83 ALA A CA 1
ATOM 587 C C . ALA A 1 83 ? -10.656 -16.766 1.265 1 98.75 83 ALA A C 1
ATOM 589 O O . ALA A 1 83 ? -10.789 -15.828 2.051 1 98.75 83 ALA A O 1
ATOM 590 N N . GLY A 1 84 ? -10.141 -16.672 -0.007 1 98.81 84 GLY A N 1
ATOM 591 C CA . GLY A 1 84 ? -9.742 -15.359 -0.493 1 98.81 84 GLY A CA 1
ATOM 592 C C . GLY A 1 84 ? -10.891 -14.359 -0.525 1 98.81 84 GLY A C 1
ATOM 593 O O . GLY A 1 84 ? -10.758 -13.242 -0.029 1 98.81 84 GLY A O 1
ATOM 594 N N . ALA A 1 85 ? -11.953 -14.773 -1.036 1 98.81 85 ALA A N 1
ATOM 595 C CA . ALA A 1 85 ? -13.117 -13.898 -1.153 1 98.81 85 ALA A C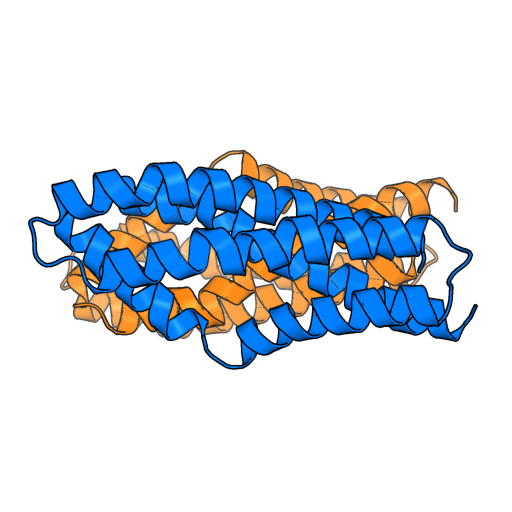A 1
ATOM 596 C C . ALA A 1 85 ? -13.648 -13.508 0.221 1 98.81 85 ALA A C 1
ATOM 598 O O . ALA A 1 85 ? -13.984 -12.344 0.458 1 98.81 85 ALA A O 1
ATOM 599 N N . ALA A 1 86 ? -13.734 -14.438 1.125 1 98.81 86 ALA A N 1
ATOM 600 C CA . ALA A 1 86 ? -14.25 -14.172 2.465 1 98.81 86 ALA A CA 1
ATOM 601 C C . ALA A 1 86 ? -13.344 -13.203 3.221 1 98.81 86 ALA A C 1
ATOM 603 O O . ALA A 1 86 ? -13.828 -12.266 3.865 1 98.81 86 ALA A O 1
ATOM 604 N N . LEU A 1 87 ? -12.055 -13.461 3.131 1 98.94 87 LEU A N 1
ATOM 605 C CA . LEU A 1 87 ? -11.109 -12.578 3.805 1 98.94 87 LEU A CA 1
ATOM 606 C C . LEU A 1 87 ? -11.219 -11.156 3.264 1 98.94 87 LEU A C 1
ATOM 608 O O . LEU A 1 87 ? -11.25 -10.195 4.035 1 98.94 87 LEU A O 1
ATOM 612 N N . TYR A 1 88 ? -11.32 -11.047 1.957 1 98.94 88 TYR A N 1
ATOM 613 C CA . TYR A 1 88 ? -11.336 -9.711 1.376 1 98.94 88 TYR A CA 1
ATOM 614 C C . TYR A 1 88 ? -12.68 -9.031 1.627 1 98.94 88 TYR A C 1
ATOM 616 O O . TYR A 1 88 ? -12.719 -7.859 2.02 1 98.94 88 TYR A O 1
ATOM 624 N N . VAL A 1 89 ? -13.758 -9.703 1.404 1 98.75 89 VAL A N 1
ATOM 625 C CA . VAL A 1 89 ? -15.078 -9.078 1.459 1 98.75 89 VAL A CA 1
ATOM 626 C C . VAL A 1 89 ? -15.477 -8.852 2.914 1 98.75 89 VAL A C 1
ATOM 628 O O . VAL A 1 89 ? -15.883 -7.746 3.287 1 98.75 89 VAL A O 1
ATOM 631 N N . LEU A 1 90 ? -15.289 -9.797 3.799 1 98.44 90 LEU A N 1
ATOM 632 C CA . LEU A 1 90 ? -15.734 -9.672 5.184 1 98.44 90 LEU A CA 1
ATOM 633 C C . LEU A 1 90 ? -14.68 -8.953 6.027 1 98.44 90 LEU A C 1
ATOM 635 O O . LEU A 1 90 ? -15.016 -8.102 6.852 1 98.44 90 LEU A O 1
ATOM 639 N N . GLY A 1 91 ? -13.445 -9.312 5.805 1 98.62 91 GLY A N 1
ATOM 640 C CA . GLY A 1 91 ? -12.383 -8.766 6.629 1 98.62 91 GLY A CA 1
ATOM 641 C C . GLY A 1 91 ? -11.961 -7.367 6.207 1 98.62 91 GLY A C 1
ATOM 642 O O . GLY A 1 91 ? -11.719 -6.504 7.055 1 98.62 91 GLY A O 1
ATOM 643 N N . THR A 1 92 ? -11.883 -7.172 4.938 1 98.69 92 THR A N 1
ATOM 644 C CA . THR A 1 92 ? -11.344 -5.914 4.434 1 98.69 92 THR A CA 1
ATOM 645 C C . THR A 1 92 ? -12.469 -4.961 4.047 1 98.69 92 THR A C 1
ATOM 647 O O . THR A 1 92 ? -12.594 -3.875 4.613 1 98.69 92 THR A O 1
ATOM 650 N N . PHE A 1 93 ? -13.328 -5.355 3.18 1 98.38 93 PHE A N 1
ATOM 651 C CA . PHE A 1 93 ? -14.359 -4.488 2.621 1 98.38 93 PHE A CA 1
ATOM 652 C C . PHE A 1 93 ? -15.406 -4.145 3.674 1 98.38 93 PHE A C 1
ATOM 654 O O . PHE A 1 93 ? -15.727 -2.973 3.879 1 98.38 93 PHE A O 1
ATOM 661 N N . ALA A 1 94 ? -15.938 -5.102 4.371 1 98.44 94 ALA A N 1
ATOM 662 C CA . ALA A 1 94 ? -16.984 -4.871 5.367 1 98.44 94 ALA A CA 1
ATOM 663 C C . ALA A 1 94 ? -16.453 -4.016 6.52 1 98.44 94 ALA A C 1
ATOM 665 O O . ALA A 1 94 ? -17.156 -3.125 7.008 1 98.44 94 ALA A O 1
ATOM 666 N N . THR A 1 95 ? -15.203 -4.344 6.961 1 98.75 95 THR A N 1
ATOM 667 C CA . THR A 1 95 ? -14.602 -3.537 8.016 1 98.75 95 THR A CA 1
ATOM 668 C C . THR A 1 95 ? -14.5 -2.076 7.586 1 98.75 95 THR A C 1
ATOM 670 O O . THR A 1 95 ? -14.758 -1.17 8.383 1 98.75 95 THR A O 1
ATOM 673 N N . THR A 1 96 ? -14.172 -1.86 6.348 1 98.56 96 THR A N 1
ATOM 674 C CA . THR A 1 96 ? -14.047 -0.505 5.82 1 98.56 96 THR A CA 1
ATOM 675 C C . THR A 1 96 ? -15.391 0.219 5.859 1 98.56 96 THR A C 1
ATOM 677 O O . THR A 1 96 ? -15.492 1.325 6.395 1 98.56 96 THR A O 1
ATOM 680 N N . VAL A 1 97 ? -16.422 -0.41 5.402 1 97.69 97 VAL A N 1
ATOM 681 C CA . VAL A 1 97 ? -17.734 0.21 5.227 1 97.69 97 VAL A CA 1
ATOM 682 C C . VAL A 1 97 ? -18.391 0.398 6.586 1 97.69 97 VAL A C 1
ATOM 684 O O . VAL A 1 97 ? -19.062 1.405 6.82 1 97.69 97 VAL A O 1
ATOM 687 N N . VAL A 1 98 ? -18.141 -0.479 7.504 1 98.31 98 VAL A N 1
ATOM 688 C CA . VAL A 1 98 ? -18.922 -0.505 8.742 1 98.31 98 VAL A CA 1
ATOM 689 C C . VAL A 1 98 ? -18.172 0.267 9.836 1 98.31 98 VAL A C 1
ATOM 691 O O . VAL A 1 98 ? -18.797 0.784 10.766 1 98.31 98 VAL A O 1
ATOM 694 N N . VAL A 1 99 ? -16.859 0.342 9.703 1 98.69 99 VAL A N 1
ATOM 695 C CA . VAL A 1 99 ? -16.141 0.925 10.82 1 98.69 99 VAL A CA 1
ATOM 696 C C . VAL A 1 99 ? -15.352 2.145 10.344 1 98.69 99 VAL A C 1
ATOM 698 O O . VAL A 1 99 ? -15.57 3.26 10.82 1 98.69 99 VAL A O 1
ATOM 701 N N . ASN A 1 100 ? -14.469 2.025 9.375 1 98.75 100 ASN A N 1
ATOM 702 C CA . ASN A 1 100 ? -13.523 3.078 9.016 1 98.75 100 ASN A CA 1
ATOM 703 C C . ASN A 1 100 ? -14.219 4.254 8.344 1 98.75 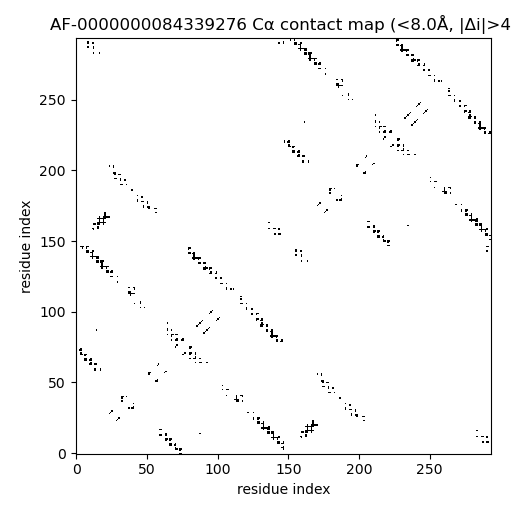100 ASN A C 1
ATOM 705 O O . ASN A 1 100 ? -13.93 5.414 8.648 1 98.75 100 ASN A O 1
ATOM 709 N N . VAL A 1 101 ? -15.125 3.932 7.434 1 98.06 101 VAL A N 1
ATOM 710 C CA . VAL A 1 101 ? -15.805 4.992 6.703 1 98.06 101 VAL A CA 1
ATOM 711 C C . VAL A 1 101 ? -16.656 5.824 7.668 1 98.06 101 VAL A C 1
ATOM 713 O O . VAL A 1 101 ? -16.578 7.055 7.656 1 98.06 101 VAL A O 1
ATOM 716 N N . PRO A 1 102 ? -17.453 5.23 8.531 1 98.31 102 PRO A N 1
ATOM 717 C CA . PRO A 1 102 ? -18.203 6.023 9.508 1 98.31 102 PRO A CA 1
ATOM 718 C C . PRO A 1 102 ? -17.297 6.848 10.422 1 98.31 102 PRO A C 1
ATOM 720 O O . PRO A 1 102 ? -17.641 7.977 10.781 1 98.31 102 PRO A O 1
ATOM 723 N N . LEU A 1 103 ? -16.141 6.348 10.82 1 98.56 103 LEU A N 1
ATOM 724 C CA . LEU A 1 103 ? -15.195 7.098 11.641 1 98.56 103 LEU A CA 1
ATOM 725 C C . LEU A 1 103 ? -14.625 8.281 10.867 1 98.56 103 LEU A C 1
ATOM 727 O O . LEU A 1 103 ? -14.414 9.359 11.438 1 98.56 103 LEU A O 1
ATOM 731 N N . ASN A 1 104 ? -14.375 8.062 9.609 1 98.44 104 ASN A N 1
ATOM 732 C CA . ASN A 1 104 ? -13.93 9.164 8.766 1 98.44 104 ASN A CA 1
ATOM 733 C C . ASN A 1 104 ? -14.969 10.281 8.711 1 98.44 104 ASN A C 1
ATOM 735 O O . ASN A 1 104 ? -14.617 11.461 8.758 1 98.44 104 ASN A O 1
ATOM 739 N N . GLU A 1 105 ? -16.188 9.906 8.555 1 97.81 105 GLU A N 1
ATOM 740 C CA . GLU A 1 105 ? -17.281 10.867 8.516 1 97.81 105 GLU A CA 1
ATOM 741 C C . GLU A 1 105 ? -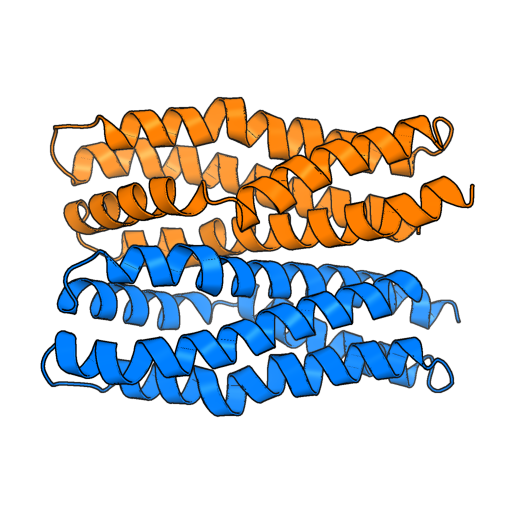17.422 11.609 9.836 1 97.81 105 GLU A C 1
ATOM 743 O O . GLU A 1 105 ? -17.656 12.82 9.859 1 97.81 105 GLU A O 1
ATOM 748 N N . ALA A 1 106 ? -17.312 10.922 10.891 1 97.19 106 ALA A N 1
ATOM 749 C CA . ALA A 1 106 ? -17.375 11.547 12.203 1 97.19 106 ALA A CA 1
ATOM 750 C C . ALA A 1 106 ? -16.234 12.539 12.391 1 97.19 106 ALA A C 1
ATOM 752 O O . ALA A 1 106 ? -16.422 13.617 12.969 1 97.19 106 ALA A O 1
ATOM 753 N N . LEU A 1 107 ? -15.055 12.156 11.93 1 98 107 LEU A N 1
ATOM 754 C CA . LEU A 1 107 ? -13.906 13.047 12.023 1 98 107 LEU A CA 1
ATOM 755 C C . LEU A 1 107 ? -14.148 14.328 11.219 1 98 107 LEU A C 1
ATOM 757 O O . LEU A 1 107 ? -13.789 15.422 11.664 1 98 107 LEU A O 1
ATOM 761 N N . ASP A 1 108 ? -14.711 14.164 10.078 1 96.56 108 ASP A N 1
ATOM 762 C CA . ASP A 1 108 ? -14.977 15.289 9.188 1 96.56 108 ASP A CA 1
ATOM 763 C C . ASP A 1 108 ? -15.969 16.266 9.82 1 96.56 108 ASP A C 1
ATOM 765 O O . ASP A 1 108 ? -15.898 17.469 9.578 1 96.56 108 ASP A O 1
ATOM 769 N N . ARG A 1 109 ? -16.797 15.773 10.656 1 95.31 109 ARG A N 1
ATOM 770 C CA . ARG A 1 109 ? -17.859 16.578 11.242 1 95.31 109 ARG A CA 1
ATOM 771 C C . ARG A 1 109 ? -17.453 17.141 12.602 1 95.31 109 ARG A C 1
ATOM 773 O O . ARG A 1 109 ? -18.109 18.031 13.141 1 95.31 109 ARG A O 1
ATOM 780 N N . ALA A 1 110 ? -16.406 16.672 13.062 1 94.5 110 ALA A N 1
ATOM 781 C CA . ALA A 1 110 ? -16.016 17.062 14.406 1 94.5 110 ALA A CA 1
ATOM 782 C C . ALA A 1 110 ? -15.664 18.547 14.461 1 94.5 110 ALA A C 1
ATOM 784 O O . ALA A 1 110 ? -14.891 19.047 13.633 1 94.5 110 ALA A O 1
ATOM 785 N N . ALA A 1 111 ? -16.25 19.391 15.312 1 87.69 111 ALA A N 1
ATOM 786 C CA . ALA A 1 111 ? -16.062 20.828 15.445 1 87.69 111 ALA A CA 1
ATOM 787 C C . ALA A 1 111 ? -15.25 21.172 16.688 1 87.69 111 ALA A C 1
ATOM 789 O O . ALA A 1 111 ? -14.711 22.281 16.812 1 87.69 111 ALA A O 1
ATOM 790 N N . GLY A 1 112 ? -15.148 20.297 17.516 1 80.12 112 GLY A N 1
ATOM 791 C CA . GLY A 1 112 ? -14.414 20.562 18.75 1 80.12 112 GLY A CA 1
ATOM 792 C C . GLY A 1 112 ? -12.922 20.688 18.531 1 80.12 112 GLY A C 1
ATOM 793 O O . GLY A 1 112 ? -12.469 20.922 17.406 1 80.12 112 GLY A O 1
ATOM 794 N N . GLY A 1 113 ? -12.117 20.656 19.547 1 90.75 113 GLY A N 1
ATOM 795 C CA . GLY A 1 113 ? -10.672 20.734 19.5 1 90.75 113 GLY A CA 1
ATOM 796 C C . GLY A 1 113 ? -10.023 19.547 18.828 1 90.75 113 GLY A C 1
ATOM 797 O O . GLY A 1 113 ? -10.555 18.438 18.891 1 90.75 113 GLY A O 1
ATOM 798 N N . GLY A 1 114 ? -8.984 19.781 18.078 1 92.75 114 GLY A N 1
ATOM 799 C CA . GLY A 1 114 ? -8.227 18.75 17.375 1 92.75 114 GLY A CA 1
ATOM 800 C C . GLY A 1 114 ? -7.84 17.578 18.25 1 92.75 114 GLY A C 1
ATOM 801 O O . GLY A 1 114 ? -7.93 16.422 17.828 1 92.75 114 GLY A O 1
ATOM 802 N N . ALA A 1 115 ? -7.566 17.891 19.453 1 95.81 115 ALA A N 1
ATOM 803 C CA . ALA A 1 115 ? -7.098 16.844 20.359 1 95.81 115 ALA A CA 1
ATOM 804 C C . ALA A 1 115 ? -8.211 15.859 20.672 1 95.81 115 ALA A C 1
ATOM 806 O O . ALA A 1 115 ? -8 14.641 20.641 1 95.81 115 ALA A O 1
ATOM 807 N N . ALA A 1 116 ? -9.359 16.328 21 1 96 116 ALA A N 1
ATOM 808 C CA . ALA A 1 116 ? -10.492 15.461 21.328 1 96 116 ALA A CA 1
ATOM 809 C C . ALA A 1 116 ? -10.922 14.641 20.109 1 96 116 ALA A C 1
ATOM 811 O O . ALA A 1 116 ? -11.211 13.445 20.234 1 96 116 ALA A O 1
ATOM 812 N N . ALA A 1 117 ? -10.984 15.273 19.016 1 97.19 117 ALA A N 1
ATOM 813 C CA . ALA A 1 117 ? -11.367 14.586 17.781 1 97.19 117 ALA A CA 1
ATOM 814 C C . ALA A 1 117 ? -10.375 13.477 17.438 1 97.19 117 ALA A C 1
ATOM 816 O O . ALA A 1 117 ? -10.773 12.375 17.078 1 97.19 117 ALA A O 1
ATOM 817 N N . TRP A 1 118 ? -9.07 13.789 17.594 1 97.81 118 TRP A N 1
ATOM 818 C CA . TRP A 1 118 ? -8.031 12.828 17.25 1 97.81 118 TRP A CA 1
ATOM 819 C C . TRP A 1 118 ? -8.047 11.648 18.219 1 97.81 118 TRP A C 1
ATOM 821 O O . TRP A 1 118 ? -7.891 10.492 17.812 1 97.81 118 TRP A O 1
ATOM 831 N N . ARG A 1 119 ? -8.305 11.914 19.438 1 96.31 119 ARG A N 1
ATOM 832 C CA . ARG A 1 119 ? -8.344 10.867 20.453 1 96.31 119 ARG A CA 1
ATOM 833 C C . ARG A 1 119 ? -9.516 9.914 20.219 1 96.31 119 ARG A C 1
ATOM 835 O O . ARG A 1 119 ? -9.414 8.719 20.484 1 96.31 119 ARG A O 1
ATOM 842 N N . ALA A 1 120 ? -10.586 10.422 19.766 1 96.12 120 ALA A N 1
ATOM 843 C CA . ALA A 1 120 ? -11.781 9.625 19.516 1 96.12 120 ALA A CA 1
ATOM 844 C C . ALA A 1 120 ? -11.641 8.805 18.234 1 96.12 120 ALA A C 1
ATOM 846 O O . ALA A 1 120 ? -12.25 7.742 18.094 1 96.12 120 ALA A O 1
ATOM 847 N N . TYR A 1 121 ? -10.852 9.25 17.375 1 98.12 121 TYR A N 1
ATOM 848 C CA . TYR A 1 121 ? -10.734 8.703 16.031 1 98.12 121 TYR A CA 1
ATOM 849 C C . TYR A 1 121 ? -9.602 7.684 15.953 1 98.12 121 TYR A C 1
ATOM 851 O O . TYR A 1 121 ? -9.82 6.535 15.562 1 98.12 121 TYR A O 1
ATOM 859 N N . ARG A 1 122 ? -8.43 8.008 16.359 1 97.81 122 ARG A N 1
ATOM 860 C CA . ARG A 1 122 ? -7.16 7.395 15.984 1 97.81 122 ARG A CA 1
ATOM 861 C C . ARG A 1 122 ? -7.09 5.949 16.469 1 97.81 122 ARG A C 1
ATOM 863 O O . ARG A 1 122 ? -6.793 5.043 15.688 1 97.81 122 ARG A O 1
ATOM 870 N N . PRO A 1 123 ? -7.363 5.629 17.766 1 97.94 123 PRO A N 1
ATOM 871 C CA . PRO A 1 123 ? -7.195 4.246 18.219 1 97.94 123 PRO A CA 1
ATOM 872 C C . PRO A 1 123 ? -8.18 3.285 17.547 1 97.94 123 PRO A C 1
ATOM 874 O O . PRO A 1 123 ? -7.777 2.211 17.078 1 97.94 123 PRO A O 1
ATOM 877 N N . ARG A 1 124 ? -9.445 3.711 17.438 1 98.31 124 ARG A N 1
ATOM 878 C CA . ARG A 1 124 ? -10.461 2.834 16.875 1 98.31 124 ARG A CA 1
ATOM 879 C C . ARG A 1 124 ? -10.227 2.625 15.375 1 98.31 124 ARG A C 1
ATOM 881 O O . ARG A 1 124 ? -10.328 1.5 14.883 1 98.31 124 ARG A O 1
ATOM 888 N N . TRP A 1 125 ? -9.883 3.693 14.75 1 98.81 125 TRP A N 1
ATOM 889 C CA . TRP A 1 125 ? -9.633 3.629 13.312 1 98.81 125 TRP A CA 1
ATOM 890 C C . TRP A 1 125 ? -8.43 2.736 13.016 1 98.81 125 TRP A C 1
ATOM 892 O O . TRP A 1 125 ? -8.469 1.928 12.086 1 98.81 125 TRP A O 1
ATOM 902 N N . THR A 1 126 ? -7.41 2.84 13.766 1 98.75 126 THR A N 1
ATOM 903 C CA . THR A 1 126 ? -6.16 2.141 13.492 1 98.75 126 THR A CA 1
ATOM 904 C C . THR A 1 126 ? -6.312 0.643 13.742 1 98.75 126 THR A C 1
ATOM 906 O O . THR A 1 126 ? -5.785 -0.175 12.992 1 98.75 126 THR A O 1
ATOM 909 N N . VAL A 1 127 ? -7 0.276 14.781 1 98.62 127 VAL A N 1
ATOM 910 C CA . VAL A 1 127 ? -7.227 -1.136 15.07 1 98.62 127 VAL A CA 1
ATOM 911 C C . VAL A 1 127 ? -8.008 -1.779 13.922 1 98.62 127 VAL A C 1
ATOM 913 O O . VAL A 1 127 ? -7.652 -2.863 13.453 1 98.62 127 VAL A O 1
ATOM 916 N N . ALA A 1 128 ? -9.055 -1.138 13.516 1 98.81 128 ALA A N 1
ATOM 917 C CA . ALA A 1 128 ? -9.844 -1.64 12.391 1 98.81 128 ALA A CA 1
ATOM 918 C C . ALA A 1 128 ? -9 -1.703 11.117 1 98.81 128 ALA A C 1
ATOM 920 O O . ALA A 1 128 ? -9.164 -2.611 10.297 1 98.81 128 ALA A O 1
ATOM 921 N N . ASN A 1 129 ? -8.078 -0.743 10.961 1 98.81 129 ASN A N 1
ATOM 922 C CA . ASN A 1 129 ? -7.223 -0.726 9.781 1 98.81 129 ASN A CA 1
ATOM 923 C C . ASN A 1 129 ? -6.223 -1.878 9.797 1 98.81 129 ASN A C 1
ATOM 925 O O . ASN A 1 129 ? -5.855 -2.4 8.742 1 98.81 129 ASN A O 1
ATOM 929 N N . HIS A 1 130 ? -5.742 -2.35 11.008 1 98.69 130 HIS A N 1
ATOM 930 C CA . HIS A 1 130 ? -4.906 -3.545 11.094 1 98.69 130 HIS A CA 1
ATOM 931 C C . HIS A 1 130 ? -5.633 -4.766 10.531 1 98.69 130 HIS A C 1
ATOM 933 O O . HIS A 1 130 ? -5.039 -5.574 9.82 1 98.69 130 HIS A O 1
ATOM 939 N N . VAL A 1 131 ? -6.906 -4.816 10.859 1 98.81 131 VAL A N 1
ATOM 940 C CA . VAL A 1 131 ? -7.723 -5.934 10.391 1 98.81 131 VAL A CA 1
ATOM 941 C C . VAL A 1 131 ? -7.816 -5.91 8.867 1 98.81 131 VAL A C 1
ATOM 943 O O . VAL A 1 131 ? -7.59 -6.926 8.211 1 98.81 131 VAL A O 1
ATOM 946 N N . ARG A 1 132 ? -8.078 -4.727 8.305 1 98.88 132 ARG A N 1
ATOM 947 C CA . ARG A 1 132 ? -8.156 -4.57 6.855 1 98.88 132 ARG A CA 1
ATOM 948 C C . ARG A 1 132 ? -6.859 -5.008 6.184 1 98.88 132 ARG A C 1
ATOM 950 O O . ARG A 1 132 ? -6.883 -5.73 5.188 1 98.88 132 ARG A O 1
ATOM 957 N N . ALA A 1 133 ? -5.77 -4.574 6.773 1 98.75 133 ALA A N 1
ATOM 958 C CA . ALA A 1 133 ? -4.469 -4.867 6.184 1 98.75 133 ALA A CA 1
ATOM 959 C C . ALA A 1 133 ? -4.188 -6.367 6.191 1 98.75 133 ALA A C 1
ATOM 961 O O . ALA A 1 133 ? -3.85 -6.949 5.156 1 98.75 133 ALA A O 1
ATOM 962 N N . VAL A 1 134 ? -4.383 -7.016 7.332 1 98.81 134 VAL A N 1
ATOM 963 C CA . VAL A 1 134 ? -4.027 -8.422 7.512 1 98.81 134 VAL A CA 1
ATOM 964 C C . VAL A 1 134 ? -4.945 -9.297 6.664 1 98.81 134 VAL A C 1
ATOM 966 O O . VAL A 1 134 ? -4.492 -10.266 6.043 1 98.81 134 VAL A O 1
ATOM 969 N N . THR A 1 135 ? -6.207 -8.938 6.621 1 98.94 135 THR A N 1
ATOM 970 C CA . THR A 1 135 ? -7.148 -9.773 5.883 1 98.94 135 THR A CA 1
ATOM 971 C C . THR A 1 135 ? -6.965 -9.594 4.379 1 98.94 135 THR A C 1
ATOM 973 O O . THR A 1 135 ? -7.121 -10.547 3.611 1 98.94 135 THR A O 1
ATOM 976 N N . ALA A 1 136 ? -6.641 -8.367 3.936 1 98.94 136 ALA A N 1
ATOM 977 C CA . ALA A 1 136 ? -6.355 -8.156 2.52 1 98.94 136 ALA A CA 1
ATOM 978 C C . ALA A 1 136 ? -5.133 -8.953 2.08 1 98.94 136 ALA A C 1
ATOM 980 O O . ALA A 1 136 ? -5.148 -9.594 1.025 1 98.94 136 ALA A O 1
ATOM 981 N N . ILE A 1 137 ? -4.102 -8.953 2.895 1 98.94 137 ILE A N 1
ATOM 982 C CA . ILE A 1 137 ? -2.883 -9.688 2.561 1 98.94 137 ILE A CA 1
ATOM 983 C C . ILE A 1 137 ? -3.154 -11.188 2.621 1 98.94 137 ILE A C 1
ATOM 985 O O . ILE A 1 137 ? -2.645 -11.953 1.798 1 98.94 137 ILE A O 1
ATOM 989 N N . GLY A 1 138 ? -3.945 -11.617 3.604 1 98.94 138 GLY A N 1
ATOM 990 C CA . GLY A 1 138 ? -4.363 -13.008 3.639 1 98.94 138 GLY A CA 1
ATOM 991 C C . GLY A 1 138 ? -5.117 -13.438 2.393 1 98.94 138 GLY A C 1
ATOM 992 O O . GLY A 1 138 ? -4.902 -14.539 1.882 1 98.94 138 GLY A O 1
ATOM 993 N N . ALA A 1 139 ? -6.02 -12.578 1.975 1 98.94 139 ALA A N 1
ATOM 994 C CA . ALA A 1 139 ? -6.742 -12.852 0.735 1 98.94 139 ALA A CA 1
ATOM 995 C C . ALA A 1 139 ? -5.781 -13 -0.44 1 98.94 139 ALA A C 1
ATOM 997 O O . ALA A 1 139 ? -5.949 -13.883 -1.286 1 98.94 139 ALA A O 1
ATOM 998 N N . ALA A 1 140 ? -4.816 -12.141 -0.519 1 98.94 140 ALA A N 1
ATOM 999 C CA . ALA A 1 140 ? -3.809 -12.18 -1.577 1 98.94 140 ALA A CA 1
ATOM 1000 C C . ALA A 1 140 ? -3.104 -13.531 -1.608 1 98.94 140 ALA A C 1
ATOM 1002 O O . ALA A 1 140 ? -2.877 -14.102 -2.682 1 98.94 140 ALA A O 1
ATOM 1003 N N . VAL A 1 141 ? -2.734 -14.016 -0.423 1 98.81 141 VAL A N 1
ATOM 1004 C CA . VAL A 1 141 ? -2.057 -15.305 -0.334 1 98.81 141 VAL A CA 1
ATOM 1005 C C . VAL A 1 141 ? -2.961 -16.406 -0.886 1 98.81 141 VAL A C 1
ATOM 1007 O O . VAL A 1 141 ? -2.529 -17.219 -1.706 1 98.81 141 VAL A O 1
ATOM 1010 N N . ALA A 1 142 ? -4.207 -16.422 -0.486 1 98.69 142 ALA A N 1
ATOM 1011 C CA . ALA A 1 142 ? -5.156 -17.453 -0.933 1 98.69 142 ALA A CA 1
ATOM 1012 C C . ALA A 1 142 ? -5.332 -17.406 -2.449 1 98.69 142 ALA A C 1
ATOM 1014 O O . ALA A 1 142 ? -5.27 -18.438 -3.117 1 98.69 142 ALA A O 1
ATOM 1015 N N . PHE A 1 143 ? -5.512 -16.219 -3.021 1 98.69 143 PHE A N 1
ATOM 1016 C CA . PHE A 1 143 ? -5.738 -16.078 -4.453 1 98.69 143 PHE A CA 1
ATOM 1017 C C . PHE A 1 143 ? -4.473 -16.422 -5.234 1 98.69 143 PHE A C 1
ATOM 1019 O O . PHE A 1 143 ? -4.547 -16.969 -6.34 1 98.69 143 PHE A O 1
ATOM 1026 N N . THR A 1 144 ? -3.297 -16.031 -4.664 1 98.44 144 THR A N 1
ATOM 1027 C CA . THR A 1 144 ? -2.049 -16.344 -5.352 1 98.44 144 THR A CA 1
ATOM 1028 C C . THR A 1 144 ? -1.87 -17.844 -5.492 1 98.44 144 THR A C 1
ATOM 1030 O O . THR A 1 144 ? -1.456 -18.328 -6.551 1 98.44 144 THR A O 1
ATOM 1033 N N . LEU A 1 145 ? -2.258 -18.578 -4.469 1 96.88 145 LEU A N 1
ATOM 1034 C CA . LEU A 1 145 ? -2.115 -20.016 -4.477 1 96.88 145 LEU A CA 1
ATOM 1035 C C . LEU A 1 145 ? -3.096 -20.656 -5.457 1 96.88 145 LEU A C 1
ATOM 1037 O O . LEU A 1 145 ? -2.939 -21.828 -5.828 1 96.88 145 LEU A O 1
ATOM 1041 N N . LEU A 1 146 ? -4.078 -19.938 -5.809 1 95.31 146 LEU A N 1
ATOM 1042 C CA . LEU A 1 146 ? -5.098 -20.438 -6.727 1 95.31 146 LEU A CA 1
ATOM 1043 C C . LEU A 1 146 ? -4.711 -20.156 -8.172 1 95.31 146 LEU A C 1
ATOM 1045 O O . LEU A 1 146 ? -5.348 -20.656 -9.102 1 95.31 146 LEU A O 1
ATOM 1049 N N . VAL A 1 147 ? -3.703 -19.234 -8.43 1 94 147 VAL A N 1
ATOM 1050 C CA . VAL A 1 147 ? -3.291 -18.875 -9.781 1 94 147 VAL A CA 1
ATOM 1051 C C . VAL A 1 147 ? -2.576 -20.047 -10.438 1 94 147 VAL A C 1
ATOM 1053 O O . VAL A 1 147 ? -2.254 -21.031 -9.773 1 94 147 VAL A O 1
ATOM 1056 N N . MET B 1 1 ? 12.164 -26.516 -8.938 1 71.69 1 MET B N 1
ATOM 1057 C CA . MET B 1 1 ? 10.82 -26.078 -9.32 1 71.69 1 MET B CA 1
ATOM 1058 C C . MET B 1 1 ? 9.961 -25.828 -8.094 1 71.69 1 MET B C 1
ATOM 1060 O O . MET B 1 1 ? 9.445 -24.719 -7.914 1 71.69 1 MET B O 1
ATOM 1064 N N . VAL B 1 2 ? 10.039 -26.703 -7.156 1 82.25 2 VAL B N 1
ATOM 1065 C CA . VAL B 1 2 ? 9.172 -26.594 -5.988 1 82.25 2 VAL B CA 1
ATOM 1066 C C . VAL B 1 2 ? 9.648 -25.438 -5.098 1 82.25 2 VAL B C 1
ATOM 1068 O O . VAL B 1 2 ? 8.852 -24.625 -4.641 1 82.25 2 VAL B O 1
ATOM 1071 N N . LEU B 1 3 ? 10.961 -25.344 -4.973 1 89.19 3 LEU B N 1
ATOM 1072 C CA . LEU B 1 3 ? 11.523 -24.297 -4.121 1 89.19 3 LEU B CA 1
ATOM 1073 C C . LEU B 1 3 ? 11.266 -22.922 -4.711 1 89.19 3 LEU B C 1
ATOM 1075 O O . LEU B 1 3 ? 10.945 -21.969 -3.984 1 89.19 3 LEU B O 1
ATOM 1079 N N . ALA B 1 4 ? 11.344 -22.844 -5.93 1 89.5 4 ALA B N 1
ATOM 1080 C CA . ALA B 1 4 ? 11.094 -21.578 -6.602 1 89.5 4 ALA B CA 1
ATOM 1081 C C . ALA B 1 4 ? 9.648 -21.125 -6.398 1 89.5 4 ALA B C 1
ATOM 1083 O O . ALA B 1 4 ? 9.383 -19.938 -6.195 1 89.5 4 ALA B O 1
ATOM 1084 N N . SER B 1 5 ? 8.828 -22.078 -6.422 1 88.94 5 SER B N 1
ATOM 1085 C CA . SER B 1 5 ? 7.422 -21.766 -6.215 1 88.94 5 SER B CA 1
ATOM 1086 C C . SER B 1 5 ? 7.168 -21.297 -4.785 1 88.94 5 SER B C 1
ATOM 1088 O O . SER B 1 5 ? 6.391 -20.359 -4.566 1 88.94 5 SER B O 1
ATOM 1090 N N . LEU B 1 6 ? 7.855 -21.891 -3.877 1 94.06 6 LEU B N 1
ATOM 1091 C CA . LEU B 1 6 ? 7.719 -21.516 -2.473 1 94.06 6 LEU B CA 1
ATOM 1092 C C . LEU B 1 6 ? 8.234 -20.094 -2.232 1 94.06 6 LEU B C 1
ATOM 1094 O O . LEU B 1 6 ? 7.664 -19.359 -1.431 1 94.06 6 LEU B O 1
ATOM 1098 N N . LEU B 1 7 ? 9.242 -19.781 -2.922 1 97.69 7 LEU B N 1
ATOM 1099 C CA . LEU B 1 7 ? 9.82 -18.438 -2.773 1 97.69 7 LEU B CA 1
ATOM 1100 C C . LEU B 1 7 ? 9.023 -17.406 -3.562 1 97.69 7 LEU B C 1
ATOM 1102 O O . LEU B 1 7 ? 8.984 -16.234 -3.191 1 97.69 7 LEU B O 1
ATOM 1106 N N . ALA B 1 8 ? 8.367 -17.891 -4.625 1 98.19 8 ALA B N 1
ATOM 1107 C CA . ALA B 1 8 ? 7.637 -16.969 -5.496 1 98.19 8 ALA B CA 1
ATOM 1108 C C . ALA B 1 8 ? 6.418 -16.391 -4.789 1 98.19 8 ALA B C 1
ATOM 1110 O O . ALA B 1 8 ? 6.016 -15.258 -5.055 1 98.19 8 ALA B O 1
ATOM 1111 N N . LEU B 1 9 ? 5.895 -17.156 -3.885 1 98.44 9 LEU B N 1
ATOM 1112 C CA . LEU B 1 9 ? 4.703 -16.703 -3.182 1 98.44 9 LEU B CA 1
ATOM 1113 C C . LEU B 1 9 ? 5.004 -15.453 -2.357 1 98.44 9 LEU B C 1
ATOM 1115 O O . LEU B 1 9 ? 4.402 -14.398 -2.574 1 98.44 9 LEU B O 1
ATOM 1119 N N . PRO B 1 10 ? 5.992 -15.445 -1.444 1 98.69 10 PRO B N 1
ATOM 1120 C CA . PRO B 1 10 ? 6.27 -14.219 -0.698 1 98.69 10 PRO B CA 1
ATOM 1121 C C . PRO B 1 10 ? 6.832 -13.102 -1.58 1 98.69 10 PRO B C 1
ATOM 1123 O O . PRO B 1 10 ? 6.605 -11.922 -1.31 1 98.69 10 PRO B O 1
ATOM 1126 N N . ALA B 1 11 ? 7.512 -13.43 -2.633 1 98.81 11 ALA B N 1
ATOM 1127 C CA . ALA B 1 11 ? 7.984 -12.406 -3.564 1 98.81 11 ALA B CA 1
ATOM 1128 C C . ALA B 1 11 ? 6.816 -11.703 -4.242 1 98.81 11 ALA B C 1
ATOM 1130 O O . ALA B 1 11 ? 6.836 -10.477 -4.41 1 98.81 11 ALA B O 1
ATOM 1131 N N . ALA B 1 12 ? 5.82 -12.492 -4.648 1 98.88 12 ALA B N 1
ATOM 1132 C CA . ALA B 1 12 ? 4.633 -11.953 -5.305 1 98.88 12 ALA B CA 1
ATOM 1133 C C . ALA B 1 12 ? 3.838 -11.055 -4.355 1 98.88 12 ALA B C 1
ATOM 1135 O O . ALA B 1 12 ? 3.566 -9.898 -4.668 1 98.88 12 ALA B O 1
ATOM 1136 N N . VAL B 1 13 ? 3.566 -11.562 -3.184 1 98.88 13 VAL B N 1
ATOM 1137 C CA . VAL B 1 13 ? 2.744 -10.844 -2.217 1 98.88 13 VAL B CA 1
ATOM 1138 C C . VAL B 1 13 ? 3.494 -9.617 -1.712 1 98.88 13 VAL B C 1
ATOM 1140 O O . VAL B 1 13 ? 2.934 -8.516 -1.651 1 98.88 13 VAL B O 1
ATOM 1143 N N . GLY B 1 14 ? 4.738 -9.828 -1.408 1 98.88 14 GLY B N 1
ATOM 1144 C CA . GLY B 1 14 ? 5.543 -8.711 -0.946 1 98.88 14 GLY B CA 1
ATOM 1145 C C . GLY B 1 14 ? 5.66 -7.598 -1.968 1 98.88 14 GLY B C 1
ATOM 1146 O O . GLY B 1 14 ? 5.555 -6.422 -1.622 1 98.88 14 GLY B O 1
ATOM 1147 N N . SER B 1 15 ? 5.887 -7.965 -3.229 1 98.94 15 SER B N 1
ATOM 1148 C CA . SER B 1 15 ? 6 -6.961 -4.281 1 98.94 15 SER B CA 1
ATOM 1149 C C . SER B 1 15 ? 4.715 -6.156 -4.418 1 98.94 15 SER B C 1
ATOM 1151 O O . SER B 1 15 ? 4.754 -4.934 -4.586 1 98.94 15 SER B O 1
ATOM 1153 N N . ALA B 1 16 ? 3.584 -6.797 -4.371 1 98.94 16 ALA B N 1
ATOM 1154 C CA . ALA B 1 16 ? 2.303 -6.109 -4.504 1 98.94 16 ALA B CA 1
ATOM 1155 C C . ALA B 1 16 ? 2.02 -5.238 -3.283 1 98.94 16 ALA B C 1
ATOM 1157 O O . ALA B 1 16 ? 1.471 -4.141 -3.41 1 98.94 16 ALA B O 1
ATOM 1158 N N . VAL B 1 17 ? 2.379 -5.727 -2.094 1 98.88 17 VAL B N 1
ATOM 1159 C CA . VAL B 1 17 ? 2.219 -4.949 -0.871 1 98.88 17 VAL B CA 1
ATOM 1160 C C . VAL B 1 17 ? 3.047 -3.668 -0.963 1 98.88 17 VAL B C 1
ATOM 1162 O O . VAL B 1 17 ? 2.535 -2.57 -0.723 1 98.88 17 VAL B O 1
ATOM 1165 N N . VAL B 1 18 ? 4.277 -3.791 -1.364 1 98.88 18 VAL B N 1
ATOM 1166 C CA . VAL B 1 18 ? 5.148 -2.631 -1.53 1 98.88 18 VAL B CA 1
ATOM 1167 C C . VAL B 1 18 ? 4.57 -1.702 -2.596 1 98.88 18 VAL B C 1
ATOM 1169 O O . VAL B 1 18 ? 4.586 -0.479 -2.436 1 98.88 18 VAL B O 1
ATOM 1172 N N . GLY B 1 19 ? 4.098 -2.307 -3.654 1 98.88 19 GLY B N 1
ATOM 1173 C CA . GLY B 1 19 ? 3.432 -1.517 -4.68 1 98.88 19 GLY B CA 1
ATOM 1174 C C . GLY B 1 19 ? 2.264 -0.708 -4.145 1 98.88 19 GLY B C 1
ATOM 1175 O O . GLY B 1 19 ? 2.064 0.441 -4.543 1 98.88 19 GLY B O 1
ATOM 1176 N N . GLY B 1 20 ? 1.484 -1.294 -3.287 1 98.75 20 GLY B N 1
ATOM 1177 C CA . GLY B 1 20 ? 0.374 -0.595 -2.66 1 98.75 20 GLY B CA 1
ATOM 1178 C C . GLY B 1 20 ? 0.815 0.578 -1.805 1 98.75 20 GLY B C 1
ATOM 1179 O O . GLY B 1 20 ? 0.176 1.633 -1.812 1 98.75 20 GLY B O 1
ATOM 1180 N N . VAL B 1 21 ? 1.847 0.335 -1.061 1 98.62 21 VAL B N 1
ATOM 1181 C CA . VAL B 1 21 ? 2.402 1.409 -0.245 1 98.62 21 VAL B CA 1
ATOM 1182 C C . VAL B 1 21 ? 2.758 2.602 -1.132 1 98.62 21 VAL B C 1
ATOM 1184 O O . VAL B 1 21 ? 2.377 3.736 -0.839 1 98.62 21 VAL B O 1
ATOM 1187 N N . PHE B 1 22 ? 3.443 2.35 -2.234 1 98.81 22 PHE B N 1
ATOM 1188 C CA . PHE B 1 22 ? 3.881 3.439 -3.1 1 98.81 22 PHE B CA 1
ATOM 1189 C C . PHE B 1 22 ? 2.703 4.027 -3.867 1 98.81 22 PHE B C 1
ATOM 1191 O O . PHE B 1 22 ? 2.666 5.23 -4.133 1 98.81 22 PHE B O 1
ATOM 1198 N N . LEU B 1 23 ? 1.772 3.23 -4.18 1 98.5 23 LEU B N 1
ATOM 1199 C CA . LEU B 1 23 ? 0.606 3.705 -4.918 1 98.5 23 LEU B CA 1
ATOM 1200 C C . LEU B 1 23 ? -0.173 4.73 -4.098 1 98.5 23 LEU B C 1
ATOM 1202 O O . LEU B 1 23 ? -0.619 5.746 -4.633 1 98.5 23 LEU B O 1
ATOM 1206 N N . VAL B 1 24 ? -0.334 4.453 -2.816 1 98.44 24 VAL B N 1
ATOM 1207 C CA . VAL B 1 24 ? -1.156 5.363 -2.023 1 98.44 24 VAL B CA 1
ATOM 1208 C C . VAL B 1 24 ? -0.432 6.695 -1.847 1 98.44 24 VAL B C 1
ATOM 1210 O O . VAL B 1 24 ? -1.068 7.746 -1.758 1 98.44 24 VAL B O 1
ATOM 1213 N N . PHE B 1 25 ? 0.907 6.688 -1.809 1 98.62 25 PHE B N 1
ATOM 1214 C CA . PHE B 1 25 ? 1.63 7.957 -1.809 1 98.62 25 PHE B CA 1
ATOM 1215 C C . PHE B 1 25 ? 1.354 8.734 -3.088 1 98.62 25 PHE B C 1
ATOM 1217 O O . PHE B 1 25 ? 1.072 9.938 -3.041 1 98.62 25 PHE B O 1
ATOM 1224 N N . SER B 1 26 ? 1.367 8.094 -4.203 1 98 26 SER B N 1
ATOM 1225 C CA . SER B 1 26 ? 1.2 8.758 -5.492 1 98 26 SER B CA 1
ATOM 1226 C C . SER B 1 26 ? -0.226 9.266 -5.676 1 98 26 SER B C 1
ATOM 1228 O O . SER B 1 26 ? -0.441 10.336 -6.246 1 98 26 SER B O 1
ATOM 1230 N N . THR B 1 27 ? -1.178 8.5 -5.152 1 96.81 27 THR B N 1
ATOM 1231 C CA . THR B 1 27 ? -2.555 8.797 -5.531 1 96.81 27 THR B CA 1
ATOM 1232 C C . THR B 1 27 ? -3.254 9.602 -4.441 1 96.81 27 THR B C 1
ATOM 1234 O O . THR B 1 27 ? -4.25 10.281 -4.707 1 96.81 27 THR B O 1
ATOM 1237 N N . THR B 1 28 ? -2.73 9.516 -3.217 1 98.38 28 THR B N 1
ATOM 1238 C CA . THR B 1 28 ? -3.527 10.062 -2.125 1 98.38 28 THR B CA 1
ATOM 1239 C C . THR B 1 28 ? -2.68 10.969 -1.238 1 98.38 28 THR B C 1
ATOM 1241 O O . THR B 1 28 ? -2.975 12.156 -1.09 1 98.38 28 THR B O 1
ATOM 1244 N N . ILE B 1 29 ? -1.546 10.438 -0.683 1 98.62 29 ILE B N 1
ATOM 1245 C CA . ILE B 1 29 ? -0.801 11.125 0.364 1 98.62 29 ILE B CA 1
ATOM 1246 C C . ILE B 1 29 ? -0.23 12.43 -0.186 1 98.62 29 ILE B C 1
ATOM 1248 O O . ILE B 1 29 ? -0.413 13.5 0.409 1 98.62 29 ILE B O 1
ATOM 1252 N N . MET B 1 30 ? 0.416 12.359 -1.355 1 98.5 30 MET B N 1
ATOM 1253 C CA . MET B 1 30 ? 1.043 13.555 -1.911 1 98.5 30 MET B CA 1
ATOM 1254 C C . MET B 1 30 ? -0.008 14.586 -2.311 1 98.5 30 MET B C 1
ATOM 1256 O O . MET B 1 30 ? 0.189 15.789 -2.115 1 98.5 30 MET B O 1
ATOM 1260 N N . ALA B 1 31 ? -1.099 14.094 -2.887 1 97.81 31 ALA B N 1
ATOM 1261 C CA . ALA B 1 31 ? -2.182 15 -3.258 1 97.81 31 ALA B CA 1
ATOM 1262 C C . ALA B 1 31 ? -2.797 15.656 -2.023 1 97.81 31 ALA B C 1
ATOM 1264 O O . ALA B 1 31 ? -3.148 16.844 -2.049 1 97.81 31 ALA B O 1
ATOM 1265 N N . ALA B 1 32 ? -2.961 14.906 -0.941 1 98.38 32 ALA B N 1
ATOM 1266 C CA . ALA B 1 32 ? -3.506 15.445 0.303 1 98.38 32 ALA B CA 1
ATOM 1267 C C . ALA B 1 32 ? -2.562 16.469 0.917 1 98.38 32 ALA B C 1
ATOM 1269 O O . ALA B 1 32 ? -3.004 17.516 1.402 1 98.38 32 ALA B O 1
ATOM 1270 N N . LEU B 1 33 ? -1.265 16.219 0.889 1 98.44 33 LEU B N 1
ATOM 1271 C CA . LEU B 1 33 ? -0.287 17.141 1.445 1 98.44 33 LEU B CA 1
ATOM 1272 C C . LEU B 1 33 ? -0.213 18.422 0.613 1 98.44 33 LEU B C 1
ATOM 1274 O O . LEU B 1 33 ? 0.014 19.5 1.152 1 98.44 33 LEU B O 1
ATOM 1278 N N . ASP B 1 34 ? -0.493 18.297 -0.685 1 97.38 34 ASP B N 1
ATOM 1279 C CA . ASP B 1 34 ? -0.508 19.453 -1.574 1 97.38 34 ASP B CA 1
ATOM 1280 C C . ASP B 1 34 ? -1.626 20.422 -1.196 1 97.38 34 ASP B C 1
ATOM 1282 O O . ASP B 1 34 ? -1.61 21.594 -1.604 1 97.38 34 ASP B O 1
ATOM 1286 N N . ARG B 1 35 ? -2.553 19.953 -0.473 1 97.44 35 ARG B N 1
ATOM 1287 C CA . ARG B 1 35 ? -3.705 20.766 -0.11 1 97.44 35 ARG B CA 1
ATOM 1288 C C . ARG B 1 35 ? -3.52 21.391 1.269 1 97.44 35 ARG B C 1
ATOM 1290 O O . ARG B 1 35 ? -4.418 22.062 1.774 1 97.44 35 ARG B O 1
ATOM 1297 N N . GLN B 1 36 ? -2.365 21.125 1.843 1 97.81 36 GLN B N 1
ATOM 1298 C CA . GLN B 1 36 ? -1.968 21.75 3.096 1 97.81 36 GLN B CA 1
ATOM 1299 C C . GLN B 1 36 ? -1.026 22.922 2.842 1 97.81 36 GLN B C 1
ATOM 1301 O O . GLN B 1 36 ? -0.4 23.016 1.784 1 97.81 36 GLN B O 1
ATOM 1306 N N . PRO B 1 37 ? -0.985 23.906 3.814 1 97.12 37 PRO B N 1
ATOM 1307 C CA . PRO B 1 37 ? 0.131 24.844 3.717 1 97.12 37 PRO B CA 1
ATOM 1308 C C . PRO B 1 37 ? 1.482 24.141 3.578 1 97.12 37 PRO B C 1
ATOM 1310 O O . PRO B 1 37 ? 1.724 23.125 4.227 1 97.12 37 PRO B O 1
ATOM 1313 N N . ALA B 1 38 ? 2.33 24.719 2.781 1 96.94 38 ALA B N 1
ATOM 1314 C CA . ALA B 1 38 ? 3.582 24.062 2.404 1 96.94 38 ALA B CA 1
ATOM 1315 C C . ALA B 1 38 ? 4.414 23.719 3.637 1 96.94 38 ALA B C 1
ATOM 1317 O O . ALA B 1 38 ? 5.043 22.656 3.689 1 96.94 38 ALA B O 1
ATOM 1318 N N . GLU B 1 39 ? 4.406 24.609 4.57 1 96.12 39 GLU B N 1
ATOM 1319 C CA . GLU B 1 39 ? 5.172 24.359 5.789 1 96.12 39 GLU B CA 1
ATOM 1320 C C . GLU B 1 39 ? 4.664 23.125 6.523 1 96.12 39 GLU B C 1
ATOM 1322 O O . GLU B 1 39 ? 5.457 22.359 7.078 1 96.12 39 GLU B O 1
ATOM 1327 N N . HIS B 1 40 ? 3.416 22.953 6.469 1 96.56 40 HIS B N 1
ATOM 1328 C CA . HIS B 1 40 ? 2.807 21.797 7.129 1 96.56 40 HIS B CA 1
ATOM 1329 C C . HIS B 1 40 ? 3.049 20.516 6.336 1 96.56 40 HIS B C 1
ATOM 1331 O O . HIS B 1 40 ? 3.336 19.469 6.918 1 96.56 40 HIS B O 1
ATOM 1337 N N . ALA B 1 41 ? 2.939 20.641 5.059 1 98.06 41 ALA B N 1
ATOM 1338 C CA . ALA B 1 41 ? 3.219 19.5 4.199 1 98.06 41 ALA B CA 1
ATOM 1339 C C . ALA B 1 41 ? 4.641 18.984 4.414 1 98.06 41 ALA B C 1
ATOM 1341 O O . ALA B 1 41 ? 4.855 17.781 4.543 1 98.06 41 ALA B O 1
ATOM 1342 N N . VAL B 1 42 ? 5.555 19.891 4.48 1 98.06 42 VAL B N 1
ATOM 1343 C CA . VAL B 1 42 ? 6.961 19.562 4.672 1 98.06 42 VAL B CA 1
ATOM 1344 C C . VAL B 1 42 ? 7.156 18.891 6.035 1 98.06 42 VAL B C 1
ATOM 1346 O O . VAL B 1 42 ? 7.844 17.875 6.145 1 98.06 42 VAL B O 1
ATOM 1349 N N . ALA B 1 43 ? 6.523 19.438 7.035 1 97.38 43 ALA B N 1
ATOM 1350 C CA . ALA B 1 43 ? 6.664 18.906 8.383 1 97.38 43 ALA B CA 1
ATOM 1351 C C . ALA B 1 43 ? 6.137 17.469 8.461 1 97.38 43 ALA B C 1
ATOM 1353 O O . ALA B 1 43 ? 6.781 16.594 9.039 1 97.38 43 ALA B O 1
ATOM 1354 N N . VAL B 1 44 ? 5.02 17.25 7.883 1 98.19 44 VAL B N 1
ATOM 1355 C CA . VAL B 1 44 ? 4.41 15.922 7.898 1 98.19 44 VAL B CA 1
ATOM 1356 C C . VAL B 1 44 ? 5.266 14.945 7.094 1 98.19 44 VAL B C 1
ATOM 1358 O O . VAL B 1 44 ? 5.547 13.836 7.547 1 98.19 44 VAL B O 1
ATOM 1361 N N . MET B 1 45 ? 5.711 15.398 5.934 1 98.5 45 MET B N 1
ATOM 1362 C CA . MET B 1 45 ? 6.492 14.516 5.078 1 98.5 45 MET B CA 1
ATOM 1363 C C . MET B 1 45 ? 7.828 14.164 5.727 1 98.5 45 MET B C 1
ATOM 1365 O O . MET B 1 45 ? 8.297 13.031 5.625 1 98.5 45 MET B O 1
ATOM 1369 N N . ARG B 1 46 ? 8.461 15.109 6.383 1 98.31 46 ARG B N 1
ATOM 1370 C CA . ARG B 1 46 ? 9.688 14.82 7.117 1 98.31 46 ARG B CA 1
ATOM 1371 C C . ARG B 1 46 ? 9.453 13.742 8.172 1 98.31 46 ARG B C 1
ATOM 1373 O O . ARG B 1 46 ? 10.266 12.828 8.328 1 98.31 46 ARG B O 1
ATOM 1380 N N . THR B 1 47 ? 8.359 13.852 8.828 1 98.31 47 THR B N 1
ATOM 1381 C CA . THR B 1 47 ? 8.023 12.883 9.859 1 98.31 47 THR B CA 1
ATOM 1382 C C . THR B 1 47 ? 7.746 11.516 9.242 1 98.31 47 THR B C 1
ATOM 1384 O O . THR B 1 47 ? 8.203 10.492 9.75 1 98.31 47 THR B O 1
ATOM 1387 N N . ILE B 1 48 ? 6.992 11.484 8.148 1 98.56 48 ILE B N 1
ATOM 1388 C CA . ILE B 1 48 ? 6.695 10.242 7.449 1 98.56 48 ILE B CA 1
ATOM 1389 C C . ILE B 1 48 ? 8 9.555 7.035 1 98.56 48 ILE B C 1
ATOM 1391 O O . ILE B 1 48 ? 8.164 8.352 7.227 1 98.56 48 ILE B O 1
ATOM 1395 N N . ASN B 1 49 ? 8.93 10.352 6.5 1 98.12 49 ASN B N 1
ATOM 1396 C CA . ASN B 1 49 ? 10.203 9.828 6.004 1 98.12 49 ASN B CA 1
ATOM 1397 C C . ASN B 1 49 ? 11.023 9.195 7.125 1 98.12 49 ASN B C 1
ATOM 1399 O O . ASN B 1 49 ? 11.789 8.258 6.891 1 98.12 49 ASN B O 1
ATOM 1403 N N . ARG B 1 50 ? 10.844 9.617 8.305 1 96.56 50 ARG B N 1
ATOM 1404 C CA . ARG B 1 50 ? 11.562 9.07 9.445 1 96.56 50 ARG B CA 1
ATOM 1405 C C . ARG B 1 50 ? 10.859 7.824 9.984 1 96.56 50 ARG B C 1
ATOM 1407 O O . ARG B 1 50 ? 11.516 6.828 10.305 1 96.56 50 ARG B O 1
ATOM 1414 N N . VAL B 1 51 ? 9.594 7.832 10.055 1 97.5 51 VAL B N 1
ATOM 1415 C CA . VAL B 1 51 ? 8.812 6.766 10.664 1 97.5 51 VAL B CA 1
ATOM 1416 C C . VAL B 1 51 ? 8.82 5.535 9.758 1 97.5 51 VAL B C 1
ATOM 1418 O O . VAL B 1 51 ? 8.844 4.398 10.242 1 97.5 51 VAL B O 1
ATOM 1421 N 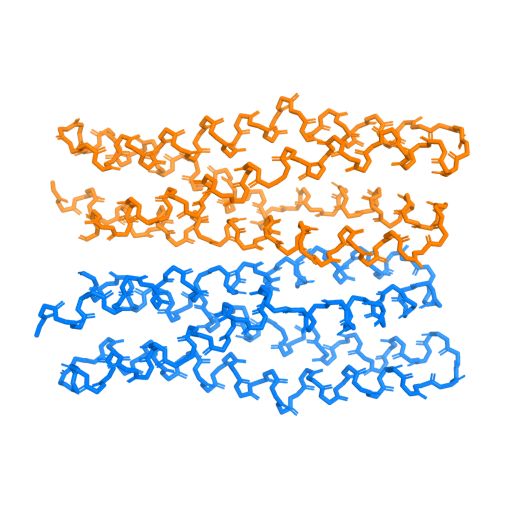N . ILE B 1 52 ? 8.844 5.781 8.477 1 97.06 52 ILE B N 1
ATOM 1422 C CA . ILE B 1 52 ? 8.68 4.684 7.527 1 97.06 52 ILE B CA 1
ATOM 1423 C C . ILE B 1 52 ? 9.914 3.783 7.562 1 97.06 52 ILE B C 1
ATOM 1425 O O . ILE B 1 52 ? 9.875 2.646 7.082 1 97.06 52 ILE B O 1
ATOM 1429 N N . LEU B 1 53 ? 11.062 4.199 8.133 1 93.69 53 LEU B N 1
ATOM 1430 C CA . LEU B 1 53 ? 12.289 3.412 8.234 1 93.69 53 LEU B CA 1
ATOM 1431 C C . LEU B 1 53 ? 12.188 2.408 9.383 1 93.69 53 LEU B C 1
ATOM 1433 O O . LEU B 1 53 ? 13.172 1.733 9.703 1 93.69 53 LEU B O 1
ATOM 1437 N N . ALA B 1 54 ? 11.031 2.188 9.883 1 91.5 54 ALA B N 1
ATOM 1438 C CA . ALA B 1 54 ? 10.789 1.186 10.922 1 91.5 54 ALA B CA 1
ATOM 1439 C C . ALA B 1 54 ? 10.867 -0.226 10.344 1 91.5 54 ALA B C 1
ATOM 1441 O O . ALA B 1 54 ? 10.797 -0.414 9.133 1 91.5 54 ALA B O 1
ATOM 1442 N N . PRO B 1 55 ? 11.062 -1.195 11.125 1 92.25 55 PRO B N 1
ATOM 1443 C CA . PRO B 1 55 ? 11.414 -2.553 10.703 1 92.25 55 PRO B CA 1
ATOM 1444 C C . PRO B 1 55 ? 10.344 -3.195 9.82 1 92.25 55 PRO B C 1
ATOM 1446 O O . PRO B 1 55 ? 10.664 -4.008 8.953 1 92.25 55 PRO B O 1
ATOM 1449 N N . VAL B 1 56 ? 9.078 -2.824 10.062 1 90.88 56 VAL B N 1
ATOM 1450 C CA . VAL B 1 56 ? 8.023 -3.502 9.312 1 90.88 56 VAL B CA 1
ATOM 1451 C C . VAL B 1 56 ? 8.156 -3.186 7.828 1 90.88 56 VAL B C 1
ATOM 1453 O O . VAL B 1 56 ? 8.289 -4.094 7.004 1 90.88 56 VAL B O 1
ATOM 1456 N N . PHE B 1 57 ? 8.211 -1.938 7.543 1 92.31 57 PHE B N 1
ATOM 1457 C CA . PHE B 1 57 ? 8.328 -1.575 6.137 1 92.31 57 PHE B CA 1
ATOM 1458 C C . PHE B 1 57 ? 9.672 -2.01 5.574 1 92.31 57 PHE B C 1
ATOM 1460 O O . PHE B 1 57 ? 9.742 -2.582 4.484 1 92.31 57 PHE B O 1
ATOM 1467 N N . LEU B 1 58 ? 10.727 -1.707 6.312 1 94.56 58 LEU B N 1
ATOM 1468 C CA . LEU B 1 58 ? 12.062 -2.055 5.836 1 94.56 58 LEU B CA 1
ATOM 1469 C C . LEU B 1 58 ? 12.188 -3.557 5.609 1 94.56 58 LEU B C 1
ATOM 1471 O O . LEU B 1 58 ? 12.812 -3.994 4.641 1 94.56 58 LEU B O 1
ATOM 1475 N N . GLY B 1 59 ? 11.594 -4.355 6.445 1 97.25 59 GLY B N 1
ATOM 1476 C CA . GLY B 1 59 ? 11.602 -5.801 6.293 1 97.25 59 GLY B CA 1
ATOM 1477 C C . GLY B 1 59 ? 10.875 -6.273 5.051 1 97.25 59 GLY B C 1
ATOM 1478 O O . GLY B 1 59 ? 11.391 -7.109 4.305 1 97.25 59 GLY B O 1
ATOM 1479 N N . VAL B 1 60 ? 9.68 -5.754 4.859 1 97.62 60 VAL B N 1
ATOM 1480 C CA . VAL B 1 60 ? 8.906 -6.141 3.684 1 97.62 60 VAL B CA 1
ATOM 1481 C C . VAL B 1 60 ? 9.625 -5.676 2.42 1 97.62 60 VAL B C 1
ATOM 1483 O O . VAL B 1 60 ? 9.734 -6.426 1.448 1 97.62 60 VAL B O 1
ATOM 1486 N N . PHE B 1 61 ? 10.156 -4.461 2.494 1 98.56 61 PHE B N 1
ATOM 1487 C CA . PHE B 1 61 ? 10.797 -3.834 1.347 1 98.56 61 PHE B CA 1
ATOM 1488 C C . PHE B 1 61 ? 12.078 -4.57 0.974 1 98.56 61 PHE B C 1
ATOM 1490 O O . PHE B 1 61 ? 12.234 -5.02 -0.163 1 98.56 61 PHE B O 1
ATOM 1497 N N . LEU B 1 62 ? 12.969 -4.734 1.896 1 98.31 62 LEU B N 1
ATOM 1498 C CA . LEU B 1 62 ? 14.25 -5.391 1.66 1 98.31 62 LEU B CA 1
ATOM 1499 C C . LEU B 1 62 ? 14.07 -6.898 1.515 1 98.31 62 LEU B C 1
ATOM 1501 O O . LEU B 1 62 ? 14.742 -7.535 0.702 1 98.31 62 LEU B O 1
ATOM 1505 N N . GLY B 1 63 ? 13.203 -7.438 2.371 1 98.38 63 GLY B N 1
ATOM 1506 C CA . GLY B 1 63 ? 12.938 -8.867 2.275 1 98.38 63 GLY B CA 1
ATOM 1507 C C . GLY B 1 63 ? 12.43 -9.289 0.91 1 98.38 63 GLY B C 1
ATOM 1508 O O . GLY B 1 63 ? 12.859 -10.312 0.373 1 98.38 63 GLY B O 1
ATOM 1509 N N . THR B 1 64 ? 11.539 -8.531 0.369 1 98.69 64 THR B N 1
ATOM 1510 C CA . THR B 1 64 ? 10.992 -8.836 -0.95 1 98.69 64 THR B CA 1
ATOM 1511 C C . THR B 1 64 ? 12.094 -8.797 -2.01 1 98.69 64 THR B C 1
ATOM 1513 O O . THR B 1 64 ? 12.117 -9.641 -2.91 1 98.69 64 THR B O 1
ATOM 1516 N N . ALA B 1 65 ? 12.984 -7.797 -1.923 1 98.56 65 ALA B N 1
ATOM 1517 C CA . ALA B 1 65 ? 14.109 -7.715 -2.854 1 98.56 65 ALA B CA 1
ATOM 1518 C C . ALA B 1 65 ? 14.969 -8.969 -2.789 1 98.56 65 ALA B C 1
ATOM 1520 O O . ALA B 1 65 ? 15.289 -9.57 -3.82 1 98.56 65 ALA B O 1
ATOM 1521 N N . LEU B 1 66 ? 15.297 -9.375 -1.62 1 98.56 66 LEU B N 1
ATOM 1522 C CA . LEU B 1 66 ? 16.172 -10.523 -1.418 1 98.56 66 LEU B CA 1
ATOM 1523 C C . LEU B 1 66 ? 15.492 -11.805 -1.895 1 98.56 66 LEU B C 1
ATOM 1525 O O . LEU B 1 66 ? 16.125 -12.633 -2.564 1 98.56 66 LEU B O 1
ATOM 1529 N N . ILE B 1 67 ? 14.266 -11.969 -1.546 1 98.75 67 ILE B N 1
ATOM 1530 C CA . ILE B 1 67 ? 13.539 -13.172 -1.933 1 98.75 67 ILE B CA 1
ATOM 1531 C C . ILE B 1 67 ? 13.367 -13.211 -3.451 1 98.75 67 ILE B C 1
ATOM 1533 O O . ILE B 1 67 ? 13.461 -14.273 -4.066 1 98.75 67 ILE B O 1
ATOM 1537 N N . GLY B 1 68 ? 13.086 -12.062 -4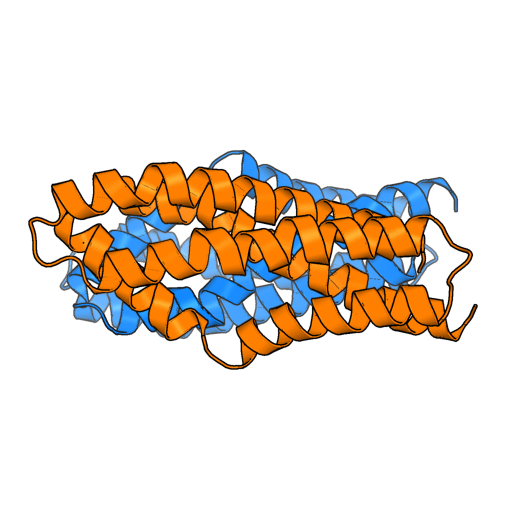.055 1 98.44 68 GLY B N 1
ATOM 1538 C CA . GLY B 1 68 ? 13 -12.008 -5.504 1 98.44 68 GLY B CA 1
ATOM 1539 C C . GLY B 1 68 ? 14.25 -12.492 -6.199 1 98.44 68 GLY B C 1
ATOM 1540 O O . GLY B 1 68 ? 14.18 -13.242 -7.18 1 98.44 68 GLY B O 1
ATOM 1541 N N . VAL B 1 69 ? 15.383 -12.07 -5.703 1 98.38 69 VAL B N 1
ATOM 1542 C CA . VAL B 1 69 ? 16.656 -12.516 -6.262 1 98.38 69 VAL B CA 1
ATOM 1543 C C . VAL B 1 69 ? 16.828 -14.016 -6.027 1 98.38 69 VAL B C 1
ATOM 1545 O O . VAL B 1 69 ? 17.312 -14.734 -6.898 1 98.38 69 VAL B O 1
ATOM 1548 N N . ALA B 1 70 ? 16.422 -14.508 -4.832 1 98.5 70 ALA B N 1
ATOM 1549 C CA . ALA B 1 70 ? 16.516 -15.93 -4.516 1 98.5 70 ALA B CA 1
ATOM 1550 C C . ALA B 1 70 ? 15.68 -16.766 -5.477 1 98.5 70 ALA B C 1
ATOM 1552 O O . ALA B 1 70 ? 16.047 -17.891 -5.82 1 98.5 70 ALA B O 1
ATOM 1553 N N . VAL B 1 71 ? 14.539 -16.234 -5.957 1 98.31 71 VAL B N 1
ATOM 1554 C CA . VAL B 1 71 ? 13.703 -16.938 -6.93 1 98.31 71 VAL B CA 1
ATOM 1555 C C . VAL B 1 71 ? 14.5 -17.188 -8.203 1 98.31 71 VAL B C 1
ATOM 1557 O O . VAL B 1 71 ? 14.43 -18.266 -8.789 1 98.31 71 VAL B O 1
ATOM 1560 N N . VAL B 1 72 ? 15.281 -16.219 -8.633 1 97.75 72 VAL B N 1
ATOM 1561 C CA . VAL B 1 72 ? 16.094 -16.359 -9.844 1 97.75 72 VAL B CA 1
ATOM 1562 C C . VAL B 1 72 ? 17.141 -17.438 -9.641 1 97.75 72 VAL B C 1
ATOM 1564 O O . VAL B 1 72 ? 17.375 -18.25 -10.539 1 97.75 72 VAL B O 1
ATOM 1567 N N . VAL B 1 73 ? 17.734 -17.469 -8.461 1 97.69 73 VAL B N 1
ATOM 1568 C CA . VAL B 1 73 ? 18.781 -18.438 -8.164 1 97.69 73 VAL B CA 1
ATOM 1569 C C . VAL B 1 73 ? 18.234 -19.859 -8.195 1 97.69 73 VAL B C 1
ATOM 1571 O O . VAL B 1 73 ? 18.891 -20.781 -8.672 1 97.69 73 VAL B O 1
ATOM 1574 N N . THR B 1 74 ? 17.062 -20.016 -7.73 1 96.56 74 THR B N 1
ATOM 1575 C CA . THR B 1 74 ? 16.469 -21.344 -7.625 1 96.56 74 THR B CA 1
ATOM 1576 C C . THR B 1 74 ? 15.805 -21.75 -8.938 1 96.56 74 THR B C 1
ATOM 1578 O O . THR B 1 74 ? 15.5 -22.922 -9.148 1 96.56 74 THR B O 1
ATOM 1581 N N . ALA B 1 75 ? 15.555 -20.797 -9.789 1 95.19 75 ALA B N 1
ATOM 1582 C CA . ALA B 1 75 ? 14.93 -21.078 -11.086 1 95.19 75 ALA B CA 1
ATOM 1583 C C . ALA B 1 75 ? 15.508 -20.172 -12.172 1 95.19 75 ALA B C 1
ATOM 1585 O O . ALA B 1 75 ? 14.773 -19.422 -12.82 1 95.19 75 ALA B O 1
ATOM 1586 N N . PRO B 1 76 ? 16.781 -20.328 -12.43 1 94.38 76 PRO B N 1
ATOM 1587 C CA . PRO B 1 76 ? 17.453 -19.438 -13.367 1 94.38 76 PRO B CA 1
ATOM 1588 C C . PRO B 1 76 ? 16.938 -19.562 -14.789 1 94.38 76 PRO B C 1
ATOM 1590 O O . PRO B 1 76 ? 17.109 -18.641 -15.602 1 94.38 76 PRO B O 1
ATOM 1593 N N . GLY B 1 77 ? 16.266 -20.578 -15.117 1 96.06 77 GLY B N 1
ATOM 1594 C CA . GLY B 1 77 ? 15.75 -20.766 -16.469 1 96.06 77 GLY B CA 1
ATOM 1595 C C . GLY B 1 77 ? 14.367 -20.188 -16.672 1 96.06 77 GLY B C 1
ATOM 1596 O O . GLY B 1 77 ? 13.82 -20.234 -17.781 1 96.06 77 GLY B O 1
ATOM 1597 N N . GLN B 1 78 ? 13.781 -19.609 -15.695 1 96.38 78 GLN B N 1
ATOM 1598 C CA . GLN B 1 78 ? 12.422 -19.094 -15.766 1 96.38 78 GLN B CA 1
ATOM 1599 C C . GLN B 1 78 ? 12.414 -17.609 -16.078 1 96.38 78 GLN B C 1
ATOM 1601 O O . GLN B 1 78 ? 12.766 -16.781 -15.211 1 96.38 78 GLN B O 1
ATOM 1606 N N . PRO B 1 79 ? 11.984 -17.234 -17.219 1 97.5 79 PRO B N 1
ATOM 1607 C CA . PRO B 1 79 ? 11.977 -15.828 -17.594 1 97.5 79 PRO B CA 1
ATOM 1608 C C . PRO B 1 79 ? 11.164 -14.961 -16.641 1 97.5 79 PRO B C 1
ATOM 1610 O O . PRO B 1 79 ? 11.516 -13.805 -16.391 1 97.5 79 PRO B O 1
ATOM 1613 N N . LEU B 1 80 ? 10.117 -15.5 -16.141 1 97.88 80 LEU B N 1
ATOM 1614 C CA . LEU B 1 80 ? 9.281 -14.75 -15.211 1 97.88 80 LEU B CA 1
ATOM 1615 C C . LEU B 1 80 ? 10.031 -14.43 -13.922 1 97.88 80 LEU B C 1
ATOM 1617 O O . LEU B 1 80 ? 9.812 -13.383 -13.312 1 97.88 80 LEU B O 1
ATOM 1621 N N . ALA B 1 81 ? 10.852 -15.344 -13.477 1 98.19 81 ALA B N 1
ATOM 1622 C CA . ALA B 1 81 ? 11.688 -15.086 -12.305 1 98.19 81 ALA B CA 1
ATOM 1623 C C . ALA B 1 81 ? 12.594 -13.875 -12.539 1 98.19 81 ALA B C 1
ATOM 1625 O O . ALA B 1 81 ? 12.695 -12.992 -11.688 1 98.19 81 ALA B O 1
ATOM 1626 N N . TRP B 1 82 ? 13.188 -13.82 -13.68 1 98.44 82 TRP B N 1
ATOM 1627 C CA . TRP B 1 82 ? 14.094 -12.727 -14.031 1 98.44 82 TRP B CA 1
ATOM 1628 C C . TRP B 1 82 ? 13.328 -11.414 -14.188 1 98.44 82 TRP B C 1
ATOM 1630 O O . TRP B 1 82 ? 13.789 -10.367 -13.727 1 98.44 82 TRP B O 1
ATOM 1640 N N . ALA B 1 83 ? 12.203 -11.469 -14.828 1 98.69 83 ALA B N 1
ATOM 1641 C CA . ALA B 1 83 ? 11.391 -10.266 -15.008 1 98.69 83 ALA B CA 1
ATOM 1642 C C . ALA B 1 83 ? 10.977 -9.68 -13.664 1 98.69 83 ALA B C 1
ATOM 1644 O O . ALA B 1 83 ? 11.102 -8.469 -13.445 1 98.69 83 ALA B O 1
ATOM 1645 N N . GLY B 1 84 ? 10.461 -10.594 -12.781 1 98.81 84 GLY B N 1
ATOM 1646 C CA . GLY B 1 84 ? 10.062 -10.133 -11.469 1 98.81 84 GLY B CA 1
ATOM 1647 C C . GLY B 1 84 ? 11.195 -9.516 -10.68 1 98.81 84 GLY B C 1
ATOM 1648 O O . GLY B 1 84 ? 11.062 -8.422 -10.133 1 98.81 84 GLY B O 1
ATOM 1649 N N . ALA B 1 85 ? 12.273 -10.164 -10.664 1 98.81 85 ALA B N 1
ATOM 1650 C CA . ALA B 1 85 ? 13.422 -9.68 -9.906 1 98.81 85 ALA B CA 1
ATOM 1651 C C . ALA B 1 85 ? 13.953 -8.375 -10.484 1 98.81 85 ALA B C 1
ATOM 1653 O O . ALA B 1 85 ? 14.273 -7.445 -9.742 1 98.81 85 ALA B O 1
ATOM 1654 N N . ALA B 1 86 ? 14.039 -8.273 -11.773 1 98.81 86 ALA B N 1
ATOM 1655 C CA . ALA B 1 86 ? 14.555 -7.066 -12.422 1 98.81 86 ALA B CA 1
ATOM 1656 C C . ALA B 1 86 ? 13.641 -5.875 -12.164 1 98.81 86 ALA B C 1
ATOM 1658 O O . ALA B 1 86 ? 14.109 -4.777 -11.852 1 98.81 86 ALA B O 1
ATOM 1659 N N . LEU B 1 87 ? 12.344 -6.117 -12.312 1 98.94 87 LEU B N 1
ATOM 1660 C CA . LEU B 1 87 ? 11.391 -5.039 -12.062 1 98.94 87 LEU B CA 1
ATOM 1661 C C . LEU B 1 87 ? 11.484 -4.547 -10.625 1 98.94 87 LEU B C 1
ATOM 1663 O O . LEU B 1 87 ? 11.5 -3.34 -10.375 1 98.94 87 LEU B O 1
ATOM 1667 N N . TYR B 1 88 ? 11.602 -5.48 -9.711 1 98.94 88 TYR B N 1
ATOM 1668 C CA . TYR B 1 88 ? 11.617 -5.074 -8.312 1 98.94 88 TYR B CA 1
ATOM 1669 C C . TYR B 1 88 ? 12.945 -4.43 -7.945 1 98.94 88 TYR B C 1
ATOM 1671 O O . TYR B 1 88 ? 12.977 -3.381 -7.297 1 98.94 88 TYR B O 1
ATOM 1679 N N . VAL B 1 89 ? 14.031 -5.023 -8.32 1 98.75 89 VAL B N 1
ATOM 1680 C CA . VAL B 1 89 ? 15.344 -4.574 -7.875 1 98.75 89 VAL B CA 1
ATOM 1681 C C . VAL B 1 89 ? 15.742 -3.307 -8.625 1 98.75 89 VAL B C 1
ATOM 1683 O O . VAL B 1 89 ? 16.141 -2.312 -8.016 1 98.75 89 VAL B O 1
ATOM 1686 N N . LEU B 1 90 ? 15.555 -3.232 -9.914 1 98.44 90 LEU B N 1
ATOM 1687 C CA . LEU B 1 90 ? 15.984 -2.084 -10.703 1 98.44 90 LEU B CA 1
ATOM 1688 C C . LEU B 1 90 ? 14.93 -0.986 -10.695 1 98.44 90 LEU B C 1
ATOM 1690 O O . LEU B 1 90 ? 15.258 0.195 -10.555 1 98.44 90 LEU B O 1
ATOM 1694 N N . GLY B 1 91 ? 13.695 -1.394 -10.836 1 98.62 91 GLY B N 1
ATOM 1695 C CA . GLY B 1 91 ? 12.625 -0.411 -10.945 1 98.62 91 GLY B CA 1
ATOM 1696 C C . GLY B 1 91 ? 12.195 0.152 -9.602 1 98.62 91 GLY B C 1
ATOM 1697 O O . GLY B 1 91 ? 11.953 1.354 -9.477 1 98.62 91 GLY B O 1
ATOM 1698 N N . THR B 1 92 ? 12.117 -0.704 -8.633 1 98.69 92 THR B N 1
ATOM 1699 C CA . THR B 1 92 ? 11.578 -0.291 -7.348 1 98.69 92 THR B CA 1
ATOM 1700 C C . THR B 1 92 ? 12.695 0.029 -6.363 1 98.69 92 THR B C 1
ATOM 1702 O O . THR B 1 92 ? 12.812 1.163 -5.895 1 98.69 92 THR B O 1
ATOM 1705 N N . PHE B 1 93 ? 13.562 -0.887 -6.113 1 98.38 93 PHE B N 1
ATOM 1706 C CA . PHE B 1 93 ? 14.586 -0.754 -5.086 1 98.38 93 PHE B CA 1
ATOM 1707 C C . PHE B 1 93 ? 15.633 0.281 -5.488 1 98.38 93 PHE B C 1
ATOM 1709 O O . PHE B 1 93 ? 15.945 1.188 -4.715 1 98.38 93 PHE B O 1
ATOM 1716 N N . ALA B 1 94 ? 16.156 0.212 -6.668 1 98.44 94 ALA B N 1
ATOM 1717 C CA . ALA B 1 94 ? 17.203 1.137 -7.125 1 98.44 94 ALA B CA 1
ATOM 1718 C C . ALA B 1 94 ? 16.656 2.564 -7.199 1 98.44 94 ALA B C 1
ATOM 1720 O O . ALA B 1 94 ? 17.359 3.514 -6.824 1 98.44 94 ALA B O 1
ATOM 1721 N N . THR B 1 95 ? 15.414 2.686 -7.742 1 98.69 95 THR B N 1
ATOM 1722 C CA . THR B 1 95 ? 14.797 4.008 -7.797 1 98.69 95 THR B CA 1
ATOM 1723 C C . THR B 1 95 ? 14.688 4.609 -6.398 1 98.69 95 THR B C 1
ATOM 1725 O O . THR B 1 95 ? 14.93 5.801 -6.207 1 98.69 95 THR B O 1
ATOM 1728 N N . THR B 1 96 ? 14.367 3.789 -5.438 1 98.56 96 THR B N 1
ATOM 1729 C CA . THR B 1 96 ? 14.227 4.254 -4.062 1 98.56 96 THR B CA 1
ATOM 1730 C C . THR B 1 96 ? 15.57 4.754 -3.525 1 98.56 96 THR B C 1
ATOM 1732 O O . THR B 1 96 ? 15.656 5.875 -3.016 1 98.56 96 THR B O 1
ATOM 1735 N N . VAL B 1 97 ? 16.594 4 -3.711 1 97.62 97 VAL B N 1
ATOM 1736 C CA . VAL B 1 97 ? 17.906 4.273 -3.115 1 97.62 97 VAL B CA 1
ATOM 1737 C C . VAL B 1 97 ? 18.562 5.441 -3.84 1 97.62 97 VAL B C 1
ATOM 1739 O O . VAL B 1 97 ? 19.234 6.273 -3.211 1 97.62 97 VAL B O 1
ATOM 1742 N N . VAL B 1 98 ? 18.328 5.586 -5.102 1 98.31 98 VAL B N 1
ATOM 1743 C CA . VAL B 1 98 ? 19.109 6.523 -5.91 1 98.31 98 VAL B CA 1
ATOM 1744 C C . VAL B 1 98 ? 18.359 7.848 -6.02 1 98.31 98 VAL B C 1
ATOM 1746 O O . VAL B 1 98 ? 18.969 8.898 -6.219 1 98.31 98 VAL B O 1
ATOM 1749 N N . VAL B 1 99 ? 17.031 7.789 -5.879 1 98.69 99 VAL B N 1
ATOM 1750 C CA . VAL B 1 99 ? 16.297 9.016 -6.148 1 98.69 99 VAL B CA 1
ATOM 1751 C C . VAL B 1 99 ? 15.508 9.422 -4.91 1 98.69 99 VAL B C 1
ATOM 1753 O O . VAL B 1 99 ? 15.719 10.508 -4.355 1 98.69 99 VAL B O 1
ATOM 1756 N N . ASN B 1 100 ? 14.633 8.609 -4.391 1 98.75 100 ASN B N 1
ATOM 1757 C CA . ASN B 1 100 ? 13.68 9 -3.359 1 98.75 100 ASN B CA 1
ATOM 1758 C C . ASN B 1 100 ? 14.375 9.242 -2.02 1 98.75 100 ASN B C 1
ATOM 1760 O O . ASN B 1 100 ? 14.07 10.219 -1.326 1 98.75 100 ASN B O 1
ATOM 1764 N N . VAL B 1 101 ? 15.273 8.328 -1.674 1 98 101 VAL B N 1
ATOM 1765 C CA . VAL B 1 101 ? 15.953 8.453 -0.388 1 98 101 VAL B CA 1
ATOM 1766 C C . VAL B 1 101 ? 16.781 9.734 -0.365 1 98 101 VAL B C 1
ATOM 1768 O O . VAL B 1 101 ? 16.703 10.516 0.585 1 98 101 VAL B O 1
ATOM 1771 N N . PRO B 1 102 ? 17.594 10.031 -1.377 1 98.31 102 PRO B N 1
ATOM 1772 C CA . PRO B 1 102 ? 18.328 11.297 -1.391 1 98.31 102 PRO B CA 1
ATOM 1773 C C . PRO B 1 102 ? 17.422 12.516 -1.345 1 98.31 102 PRO B C 1
ATOM 1775 O O . PRO B 1 102 ? 17.75 13.516 -0.705 1 98.31 102 PRO B O 1
ATOM 1778 N N . LEU B 1 103 ? 16.266 12.484 -1.99 1 98.56 103 LEU B N 1
ATOM 1779 C CA . LEU B 1 103 ? 15.305 13.586 -1.943 1 98.56 103 LEU B CA 1
ATOM 1780 C C . LEU B 1 103 ? 14.734 13.75 -0.54 1 98.56 103 LEU B C 1
ATOM 1782 O O . LEU B 1 103 ? 14.516 14.875 -0.078 1 98.56 103 LEU B O 1
ATOM 1786 N N . ASN B 1 104 ? 14.492 12.656 0.098 1 98.44 104 ASN B N 1
ATOM 1787 C CA . ASN B 1 104 ? 14.039 12.711 1.485 1 98.44 104 ASN B CA 1
ATOM 1788 C C . ASN B 1 104 ? 15.07 13.391 2.381 1 98.44 104 ASN B C 1
ATOM 1790 O O . ASN B 1 104 ? 14.719 14.188 3.254 1 98.44 104 ASN B O 1
ATOM 1794 N N . GLU B 1 105 ? 16.312 13.031 2.193 1 97.75 105 GLU B N 1
ATOM 1795 C CA . GLU B 1 105 ? 17.391 13.625 2.967 1 97.75 105 GLU B CA 1
ATOM 1796 C C . GLU B 1 105 ? 17.516 15.125 2.686 1 97.75 105 GLU B C 1
ATOM 1798 O O . GLU B 1 105 ? 17.734 15.914 3.602 1 97.75 105 GLU B O 1
ATOM 1803 N N . ALA B 1 106 ? 17.422 15.484 1.483 1 97.19 106 ALA B N 1
ATOM 1804 C CA . ALA B 1 106 ? 17.469 16.891 1.121 1 97.19 106 ALA B CA 1
ATOM 1805 C C . ALA B 1 106 ? 16.312 17.672 1.76 1 97.19 106 ALA B C 1
ATOM 1807 O O . ALA B 1 106 ? 16.484 18.797 2.219 1 97.19 106 ALA B O 1
ATOM 1808 N N . LEU B 1 107 ? 15.133 17.047 1.758 1 97.94 107 LEU B N 1
ATOM 1809 C CA . LEU B 1 107 ? 13.984 17.688 2.385 1 97.94 107 LEU B CA 1
ATOM 1810 C C . LEU B 1 107 ? 14.219 17.891 3.877 1 97.94 107 LEU B C 1
ATOM 1812 O O . LEU B 1 107 ? 13.859 18.938 4.43 1 97.94 107 LEU B O 1
ATOM 1816 N N . ASP B 1 108 ? 14.789 16.906 4.48 1 96.5 108 ASP B N 1
ATOM 1817 C CA . ASP B 1 108 ? 15.055 16.953 5.914 1 96.5 108 ASP B CA 1
ATOM 1818 C C . ASP B 1 108 ? 16.047 18.062 6.262 1 96.5 108 ASP B C 1
ATOM 1820 O O . ASP B 1 108 ? 15.961 18.656 7.34 1 96.5 108 ASP B O 1
ATOM 1824 N N . ARG B 1 109 ? 16.875 18.391 5.363 1 95.31 109 ARG B N 1
ATOM 1825 C CA . ARG B 1 109 ? 17.938 19.359 5.609 1 95.31 109 ARG B CA 1
ATOM 1826 C C . ARG B 1 109 ? 17.516 20.766 5.168 1 95.31 109 ARG B C 1
ATOM 1828 O O . ARG 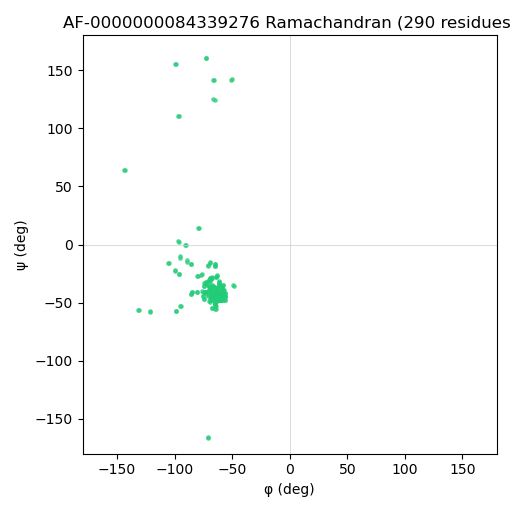B 1 109 ? 18.172 21.75 5.504 1 95.31 109 ARG B O 1
ATOM 1835 N N . ALA B 1 110 ? 16.469 20.812 4.477 1 94.31 110 ALA B N 1
ATOM 1836 C CA . ALA B 1 110 ? 16.078 22.094 3.918 1 94.31 110 ALA B CA 1
ATOM 1837 C C . ALA B 1 110 ? 15.719 23.094 5.02 1 94.31 110 ALA B C 1
ATOM 1839 O O . ALA B 1 110 ? 14.953 22.766 5.934 1 94.31 110 ALA B O 1
ATOM 1840 N N . ALA B 1 111 ? 16.312 24.297 5.133 1 87.69 111 ALA B N 1
ATOM 1841 C CA . ALA B 1 111 ? 16.125 25.328 6.152 1 87.69 111 ALA B CA 1
ATOM 1842 C C . ALA B 1 111 ? 15.297 26.484 5.613 1 87.69 111 ALA B C 1
ATOM 1844 O O . ALA B 1 111 ? 14.758 27.281 6.387 1 87.69 111 ALA B O 1
ATOM 1845 N N . GLY B 1 112 ? 15.172 26.562 4.406 1 79.19 112 GLY B N 1
ATOM 1846 C CA . GLY B 1 112 ? 14.422 27.672 3.828 1 79.19 112 GLY B CA 1
ATOM 1847 C C . GLY B 1 112 ? 12.93 27.578 4.066 1 79.19 112 GLY B C 1
ATOM 1848 O O . GLY B 1 112 ? 12.484 26.859 4.973 1 79.19 112 GLY B O 1
ATOM 1849 N N . GLY B 1 113 ? 12.125 28.328 3.387 1 90.44 113 GLY B N 1
ATOM 1850 C CA . GLY B 1 113 ? 10.672 28.328 3.484 1 90.44 113 GLY B CA 1
ATOM 1851 C C . GLY B 1 113 ? 10.031 27.047 2.99 1 90.44 113 GLY B C 1
ATOM 1852 O O . GLY B 1 113 ? 10.57 26.375 2.102 1 90.44 113 GLY B O 1
ATOM 1853 N N . GLY B 1 114 ? 9 26.609 3.662 1 92.62 114 GLY B N 1
ATOM 1854 C CA . GLY B 1 114 ? 8.242 25.406 3.322 1 92.62 114 GLY B CA 1
ATOM 1855 C C . GLY B 1 114 ? 7.863 25.344 1.856 1 92.62 114 GLY B C 1
ATOM 1856 O O . GLY B 1 114 ? 7.961 24.281 1.233 1 92.62 114 GLY B O 1
ATOM 1857 N N . ALA B 1 115 ? 7.586 26.469 1.339 1 95.81 115 ALA B N 1
ATOM 1858 C CA . ALA B 1 115 ? 7.121 26.5 -0.046 1 95.81 115 ALA B CA 1
ATOM 1859 C C . ALA B 1 115 ? 8.242 26.109 -1.007 1 95.81 115 ALA B C 1
ATOM 1861 O O . ALA B 1 115 ? 8.031 25.297 -1.92 1 95.81 115 ALA B O 1
ATOM 1862 N N . ALA B 1 116 ? 9.375 26.672 -0.857 1 95.94 116 ALA B N 1
ATOM 1863 C CA . ALA B 1 116 ? 10.508 26.375 -1.724 1 95.94 116 ALA B CA 1
ATOM 1864 C C . ALA B 1 116 ? 10.945 24.922 -1.578 1 95.94 116 ALA B C 1
ATOM 1866 O O . ALA B 1 116 ? 11.242 24.25 -2.572 1 95.94 116 ALA B O 1
ATOM 1867 N N . ALA B 1 117 ? 11.016 24.469 -0.386 1 97.19 117 ALA B N 1
ATOM 1868 C CA . ALA B 1 117 ? 11.406 23.094 -0.121 1 97.19 117 ALA B CA 1
ATOM 1869 C C . ALA B 1 117 ? 10.422 22.109 -0.761 1 97.19 117 ALA B C 1
ATOM 1871 O O . ALA B 1 117 ? 10.828 21.125 -1.371 1 97.19 117 ALA B O 1
ATOM 1872 N N . TRP B 1 118 ? 9.117 22.406 -0.621 1 97.81 118 TRP B N 1
ATOM 1873 C CA . TRP B 1 118 ? 8.086 21.531 -1.153 1 97.81 118 TRP B CA 1
ATOM 1874 C C . TRP B 1 118 ? 8.109 21.516 -2.678 1 97.81 118 TRP B C 1
ATOM 1876 O O . TRP B 1 118 ? 7.965 20.469 -3.299 1 97.81 118 TRP B O 1
ATOM 1886 N N . ARG B 1 119 ? 8.359 22.641 -3.252 1 96.31 119 ARG B N 1
ATOM 1887 C CA . ARG B 1 119 ? 8.398 22.75 -4.707 1 96.31 119 ARG B CA 1
ATOM 1888 C C . ARG B 1 119 ? 9.586 21.969 -5.277 1 96.31 119 ARG B C 1
ATOM 1890 O O . ARG B 1 119 ? 9.484 21.391 -6.367 1 96.31 119 ARG B O 1
ATOM 1897 N N . ALA B 1 120 ? 10.641 21.938 -4.602 1 96.12 120 ALA B N 1
ATOM 1898 C CA . ALA B 1 120 ? 11.852 21.25 -5.047 1 96.12 120 ALA B CA 1
ATOM 1899 C C . ALA B 1 120 ? 11.719 19.734 -4.859 1 96.12 120 ALA B C 1
ATOM 1901 O O . ALA B 1 120 ? 12.336 18.953 -5.59 1 96.12 120 ALA B O 1
ATOM 1902 N N . TYR B 1 121 ? 10.938 19.359 -3.971 1 98.12 121 TYR B N 1
ATOM 1903 C CA . TYR B 1 121 ? 10.828 17.969 -3.527 1 98.12 121 TYR B CA 1
ATOM 1904 C C . TYR B 1 121 ? 9.703 17.25 -4.262 1 98.12 121 TYR B C 1
ATOM 1906 O O . TYR B 1 121 ? 9.93 16.219 -4.902 1 98.12 121 TYR B O 1
ATOM 1914 N N . ARG B 1 122 ? 8.531 17.766 -4.281 1 97.75 122 ARG B N 1
ATOM 1915 C CA . ARG B 1 122 ? 7.266 17.078 -4.523 1 97.75 122 ARG B CA 1
ATOM 1916 C C . ARG B 1 122 ? 7.207 16.516 -5.941 1 97.75 122 ARG B C 1
ATOM 1918 O O . ARG B 1 122 ? 6.922 15.336 -6.137 1 97.75 122 ARG B O 1
ATOM 1925 N N . PRO B 1 123 ? 7.477 17.312 -7.016 1 97.94 123 PRO B N 1
ATOM 1926 C CA . PRO B 1 123 ? 7.316 16.766 -8.367 1 97.94 123 PRO B CA 1
ATOM 1927 C C . PRO B 1 123 ? 8.305 15.648 -8.672 1 97.94 123 PRO B C 1
ATOM 1929 O O . PRO B 1 123 ? 7.918 14.609 -9.203 1 97.94 123 PRO B O 1
ATOM 1932 N N . ARG B 1 124 ? 9.57 15.836 -8.281 1 98.25 124 ARG B N 1
ATOM 1933 C CA . ARG B 1 124 ? 10.594 14.844 -8.578 1 98.25 124 ARG B CA 1
ATOM 1934 C C . ARG B 1 124 ? 10.367 13.555 -7.789 1 98.25 124 ARG B C 1
ATOM 1936 O O . ARG B 1 124 ? 10.477 12.461 -8.336 1 98.25 124 ARG B O 1
ATOM 1943 N N . TRP B 1 125 ? 10.016 13.766 -6.566 1 98.81 125 TRP B N 1
ATOM 1944 C CA . TRP B 1 125 ? 9.766 12.617 -5.699 1 98.81 125 TRP B CA 1
ATOM 1945 C C . TRP B 1 125 ? 8.578 11.812 -6.191 1 98.81 125 TRP B C 1
ATOM 1947 O O . TRP B 1 125 ? 8.625 10.578 -6.219 1 98.81 125 TRP B O 1
ATOM 1957 N N . THR B 1 126 ? 7.551 12.453 -6.598 1 98.75 126 THR B N 1
ATOM 1958 C CA . THR B 1 126 ? 6.305 11.789 -6.961 1 98.75 126 THR B CA 1
ATOM 1959 C C . THR B 1 126 ? 6.465 11.023 -8.273 1 98.75 126 THR B C 1
ATOM 1961 O O . THR B 1 126 ? 5.949 9.914 -8.422 1 98.75 126 THR B O 1
ATOM 1964 N N . VAL B 1 127 ? 7.16 11.586 -9.219 1 98.62 127 VAL B N 1
ATOM 1965 C CA . VAL B 1 127 ? 7.395 10.906 -10.484 1 98.62 127 VAL B CA 1
ATOM 1966 C C . VAL B 1 127 ? 8.18 9.617 -10.25 1 98.62 127 VAL B C 1
ATOM 1968 O O . VAL B 1 127 ? 7.836 8.562 -10.781 1 98.62 127 VAL B O 1
ATOM 1971 N N . ALA B 1 128 ? 9.219 9.727 -9.484 1 98.81 128 ALA B N 1
ATOM 1972 C CA . ALA B 1 128 ? 10.016 8.539 -9.148 1 98.81 128 ALA B CA 1
ATOM 1973 C C . ALA B 1 128 ? 9.172 7.52 -8.391 1 98.81 128 ALA B C 1
ATOM 1975 O O . ALA B 1 128 ? 9.344 6.312 -8.562 1 98.81 128 ALA B O 1
ATOM 1976 N N . ASN B 1 129 ? 8.25 8.008 -7.555 1 98.81 129 ASN B N 1
ATOM 1977 C CA . ASN B 1 129 ? 7.395 7.109 -6.789 1 98.81 129 ASN B CA 1
ATOM 1978 C C . ASN B 1 129 ? 6.402 6.379 -7.688 1 98.81 129 ASN B C 1
ATOM 1980 O O . ASN B 1 129 ? 6.039 5.23 -7.418 1 98.81 129 ASN B O 1
ATOM 1984 N N . HIS B 1 130 ? 5.918 7 -8.812 1 98.69 130 HIS B N 1
ATOM 1985 C CA . HIS B 1 130 ? 5.094 6.297 -9.789 1 98.69 130 HIS B CA 1
ATOM 1986 C C . HIS B 1 130 ? 5.828 5.09 -10.367 1 98.69 130 HIS B C 1
ATOM 1988 O O . HIS B 1 130 ? 5.242 4.02 -10.531 1 98.69 130 HIS B O 1
ATOM 1994 N N . VAL B 1 131 ? 7.105 5.32 -10.617 1 98.81 131 VAL B N 1
ATOM 1995 C CA . VAL B 1 131 ? 7.93 4.254 -11.18 1 98.81 131 VAL B CA 1
ATOM 1996 C C . VAL B 1 131 ? 8.031 3.1 -10.188 1 98.81 131 VAL B C 1
ATOM 1998 O O . VAL B 1 131 ? 7.812 1.941 -10.547 1 98.81 131 VAL B O 1
ATOM 2001 N N . ARG B 1 132 ? 8.289 3.422 -8.914 1 98.88 132 ARG B N 1
ATOM 2002 C CA . ARG B 1 132 ? 8.375 2.408 -7.871 1 98.88 132 ARG B CA 1
ATOM 2003 C C . ARG B 1 132 ? 7.082 1.604 -7.777 1 98.88 132 ARG B C 1
ATOM 2005 O O . ARG B 1 132 ? 7.113 0.375 -7.691 1 98.88 132 ARG B O 1
ATOM 2012 N N . ALA B 1 133 ? 5.988 2.32 -7.82 1 98.75 133 ALA B N 1
ATOM 2013 C CA . ALA B 1 133 ? 4.688 1.671 -7.672 1 98.75 133 ALA B CA 1
ATOM 2014 C C . ALA B 1 133 ? 4.414 0.715 -8.828 1 98.75 133 ALA B C 1
ATOM 2016 O O . ALA B 1 133 ? 4.09 -0.455 -8.609 1 98.75 133 ALA B O 1
ATOM 2017 N N . VAL B 1 134 ? 4.609 1.181 -10.055 1 98.81 134 VAL B N 1
ATOM 2018 C CA . VAL B 1 134 ? 4.262 0.417 -11.25 1 98.81 134 VAL B CA 1
ATOM 2019 C C . VAL B 1 134 ? 5.191 -0.787 -11.383 1 98.81 134 VAL B C 1
ATOM 2021 O O . VAL B 1 134 ? 4.746 -1.884 -11.734 1 98.81 134 VAL B O 1
ATOM 2024 N N . THR B 1 135 ? 6.449 -0.583 -11.078 1 98.94 135 THR B N 1
ATOM 2025 C CA . THR B 1 135 ? 7.398 -1.675 -11.242 1 98.94 135 THR B CA 1
ATOM 2026 C C . THR B 1 135 ? 7.227 -2.719 -10.148 1 98.94 135 THR B C 1
ATOM 2028 O O . THR B 1 135 ? 7.391 -3.916 -10.391 1 98.94 135 THR B O 1
ATOM 2031 N N . ALA B 1 136 ? 6.895 -2.281 -8.922 1 98.94 136 ALA B N 1
ATOM 2032 C CA . ALA B 1 136 ? 6.613 -3.238 -7.855 1 98.94 136 ALA B CA 1
ATOM 2033 C C . ALA B 1 136 ? 5.398 -4.098 -8.195 1 98.94 136 ALA B C 1
ATOM 2035 O O . ALA B 1 136 ? 5.422 -5.316 -8.008 1 98.94 136 ALA B O 1
ATOM 2036 N N . ILE B 1 137 ? 4.359 -3.477 -8.703 1 98.94 137 ILE B N 1
ATOM 2037 C CA . ILE B 1 137 ? 3.15 -4.211 -9.062 1 98.94 137 ILE B CA 1
ATOM 2038 C C . ILE B 1 137 ? 3.43 -5.121 -10.25 1 98.94 137 ILE B C 1
ATOM 2040 O O . ILE B 1 137 ? 2.93 -6.25 -10.312 1 98.94 137 ILE B O 1
ATOM 2044 N N . GLY B 1 138 ? 4.219 -4.629 -11.219 1 98.94 138 GLY B N 1
ATOM 2045 C CA . GLY B 1 138 ? 4.645 -5.492 -12.305 1 98.94 138 GLY B CA 1
ATOM 2046 C C . GLY B 1 138 ? 5.406 -6.719 -11.836 1 98.94 138 GLY B C 1
ATOM 2047 O O . GLY B 1 138 ? 5.203 -7.816 -12.359 1 98.94 138 GLY B O 1
ATOM 2048 N N . ALA B 1 139 ? 6.309 -6.484 -10.906 1 98.94 139 ALA B N 1
ATOM 2049 C CA . ALA B 1 139 ? 7.039 -7.609 -10.32 1 98.94 139 ALA B CA 1
ATOM 2050 C C . ALA B 1 139 ? 6.082 -8.609 -9.688 1 98.94 139 ALA B C 1
ATOM 2052 O O . ALA B 1 139 ? 6.266 -9.828 -9.82 1 98.94 139 ALA B O 1
ATOM 2053 N N . ALA B 1 140 ? 5.105 -8.133 -8.977 1 98.94 140 ALA B N 1
ATOM 2054 C CA . ALA B 1 140 ? 4.105 -8.984 -8.336 1 98.94 140 ALA B CA 1
ATOM 2055 C C . ALA B 1 140 ? 3.408 -9.875 -9.359 1 98.94 140 ALA B C 1
ATOM 2057 O O . ALA B 1 140 ? 3.188 -11.062 -9.109 1 98.94 140 ALA B O 1
ATOM 2058 N N . VAL B 1 141 ? 3.045 -9.273 -10.484 1 98.81 141 VAL B N 1
ATOM 2059 C CA . VAL B 1 141 ? 2.375 -10.031 -11.539 1 98.81 141 VAL B CA 1
ATOM 2060 C C . VAL B 1 141 ? 3.289 -11.156 -12.023 1 98.81 141 VAL B C 1
ATOM 2062 O O . VAL B 1 141 ? 2.865 -12.305 -12.125 1 98.81 141 VAL B O 1
ATOM 2065 N N . ALA B 1 142 ? 4.535 -10.852 -12.305 1 98.69 142 ALA B N 1
ATOM 2066 C CA . ALA B 1 142 ? 5.492 -11.836 -12.797 1 98.69 142 ALA B CA 1
ATOM 2067 C C . ALA B 1 142 ? 5.676 -12.977 -11.789 1 98.69 142 ALA B C 1
ATOM 2069 O O . ALA B 1 142 ? 5.621 -14.148 -12.164 1 98.69 142 ALA B O 1
ATOM 2070 N N . PHE B 1 143 ? 5.848 -12.664 -10.516 1 98.69 143 PHE B N 1
ATOM 2071 C CA . PHE B 1 143 ? 6.078 -13.68 -9.492 1 98.69 143 PHE B CA 1
ATOM 2072 C C . PHE B 1 143 ? 4.824 -14.508 -9.25 1 98.69 143 PHE B C 1
ATOM 2074 O O . PHE B 1 143 ? 4.906 -15.703 -8.961 1 98.69 143 PHE B O 1
ATOM 2081 N N . THR B 1 144 ? 3.641 -13.82 -9.32 1 98.44 144 THR B N 1
ATOM 2082 C CA . THR B 1 144 ? 2.398 -14.555 -9.117 1 98.44 144 THR B CA 1
ATOM 2083 C C . THR B 1 144 ? 2.23 -15.633 -10.188 1 98.44 144 THR B C 1
ATOM 2085 O O . THR B 1 144 ? 1.821 -16.766 -9.883 1 98.44 144 THR B O 1
ATOM 2088 N N . LEU B 1 145 ? 2.619 -15.305 -11.398 1 96.88 145 LEU B N 1
ATOM 2089 C CA . LEU B 1 145 ? 2.486 -16.25 -12.508 1 96.88 145 LEU B CA 1
ATOM 2090 C C . LEU B 1 145 ? 3.477 -17.391 -12.367 1 96.88 145 LEU B C 1
ATOM 2092 O O . LEU B 1 145 ? 3.332 -18.422 -13.031 1 96.88 145 LEU B O 1
ATOM 2096 N N . LEU B 1 146 ? 4.461 -17.203 -11.578 1 95.25 146 LEU B N 1
ATOM 2097 C CA . LEU B 1 146 ? 5.48 -18.234 -11.367 1 95.25 146 LEU B CA 1
ATOM 2098 C C . LEU B 1 146 ? 5.098 -19.156 -10.219 1 95.25 146 LEU B C 1
ATOM 2100 O O . LEU B 1 146 ? 5.742 -20.188 -10 1 95.25 146 LEU B O 1
ATOM 2104 N N . VAL B 1 147 ? 4.07 -18.781 -9.359 1 93.94 147 VAL B N 1
ATOM 2105 C CA . VAL B 1 147 ? 3.658 -19.578 -8.219 1 93.94 147 VAL B CA 1
ATOM 2106 C C . VAL B 1 147 ? 2.953 -20.844 -8.703 1 93.94 147 VAL B C 1
ATOM 2108 O O . VAL B 1 147 ? 2.945 -21.141 -9.906 1 93.94 147 VAL B O 1
#

Foldseek 3Di:
DVVLLVLLVLLLVLLLVQLVVLVCVLPPLLVVLVPDPLQVSLVVLLVVLVVCPDCVNVCSLVVSLVSLVVSCVVPVPQVLSVLLNCLSVVQAVVLCVPFQNVLSVQSNPDPDDSVVNCVVRRPRNSVSSVSNNVSSNVSSVSSVVVD/DVVLLVLLVLLLVLLLVQLVVLVCVLPPLLVVLVPDPLQVSLVVLLVVLVVCPDCVNVCSLVVSLVSLVVSCVVPVPQVLSVLLNCLSVVQAVVLCVPFQNVLSVQSNPDPDDSVVNCVVRRPRNSVSSVSNNVSSNVSSVSSVVVD

pLDDT: mean 97.02, std 3.58, range [71.69, 98.94]

InterPro domains:
  IPR013901 Anthrone oxygenase [PF08592] (58-141)

Sequence (294 aa):
MVLASLLALPAAVGSAVVGGVFLVFSTTIMAALDRQPAEHAVAVMRTINRVILAPVFLGVFLGTALIGVAVVVTAPGQPLAWAGAALYVLGTFATTVVVNVPLNEALDRAAGGGAAAWRAYRPRWTVANHVRAVTAIGAAVAFTLLVMVLASLLALPAAVGSAVVGGVFLVFSTTIMAALDRQPAEHAVAVMRTINRVILAPVFLGVFLGTALIGVAVVVTAPGQPLAWAGAALYVLGTFATTVVVNVPLNEALDRAAGGGAAAWRAYRPRWTVANHVRAVTAIGAAVAFTLLV

Solvent-accessible surface area (backbone atoms only — not comparable to full-atom values): 13332 Å² total; per-residue (Å²): 102,69,65,22,27,62,37,17,45,56,23,12,45,34,22,10,20,52,11,13,37,33,38,39,39,59,66,18,51,53,57,29,35,67,74,39,61,38,53,55,30,44,53,50,49,49,38,33,66,59,42,46,70,37,64,69,52,44,43,47,54,51,47,23,47,53,36,23,49,48,22,25,72,56,32,74,86,39,67,42,33,49,50,15,24,47,26,29,44,58,37,21,50,44,40,37,65,71,45,45,48,54,47,50,53,50,56,66,63,55,78,70,57,31,55,63,49,41,64,69,38,50,64,62,44,42,55,55,33,48,44,24,15,54,22,12,38,50,12,12,52,30,19,35,71,55,66,102,68,65,25,27,63,37,17,47,56,22,13,45,31,23,9,20,52,12,13,38,34,39,40,41,60,64,17,51,52,58,28,36,66,74,40,61,38,52,54,28,44,53,50,48,50,38,35,65,58,42,45,69,37,65,67,52,45,44,47,54,53,47,24,48,53,37,23,48,48,23,23,72,56,32,71,85,38,66,43,33,49,50,15,26,47,26,29,43,58,36,22,49,43,40,36,66,71,46,44,50,54,48,51,52,50,56,65,64,56,77,71,58,30,54,62,50,40,64,69,38,51,65,60,44,42,55,54,34,48,44,24,15,55,21,12,37,50,13,13,52,30,19,35,73,54,66